Protein AF-A0AAN6VYI8-F1 (afdb_monomer)

InterPro domains:
  IPR011990 Tetratricopeptide-like helical domain superfamily [SSF48452] (1-188)

pLDDT: mean 81.42, std 15.7, range [35.12, 96.44]

Structure (mmCIF, N/CA/C/O backbone):
data_AF-A0AAN6VYI8-F1
#
_entry.id   AF-A0AAN6VYI8-F1
#
loop_
_atom_site.group_PDB
_atom_site.id
_atom_site.type_symbol
_atom_site.label_atom_id
_atom_site.label_alt_id
_atom_site.label_comp_id
_atom_site.label_asym_id
_atom_site.label_entity_id
_atom_site.label_seq_id
_atom_site.pdbx_PDB_ins_code
_atom_site.Cartn_x
_atom_site.Cartn_y
_atom_site.Cartn_z
_atom_site.occupancy
_atom_site.B_iso_or_equiv
_atom_site.auth_seq_id
_atom_site.auth_comp_id
_atom_site.auth_asym_id
_atom_site.auth_atom_id
_atom_site.pdbx_PDB_model_num
ATOM 1 N N . PHE A 1 1 ? -6.992 10.641 10.300 1.00 55.72 1 PHE A N 1
ATOM 2 C CA . PHE A 1 1 ? -8.083 11.570 9.942 1.00 55.72 1 PHE A CA 1
ATOM 3 C C . PHE A 1 1 ? -8.380 12.466 11.136 1.00 55.72 1 PHE A C 1
ATOM 5 O O . PHE A 1 1 ? -8.411 11.959 12.243 1.00 55.72 1 PHE A O 1
ATOM 12 N N . SER A 1 2 ? -8.501 13.787 10.960 1.00 61.78 2 SER A N 1
ATOM 13 C CA . SER A 1 2 ? -8.699 14.726 12.086 1.00 61.78 2 SER A CA 1
ATOM 14 C C . SER A 1 2 ? -10.173 15.024 12.392 1.00 61.78 2 SER A C 1
ATOM 16 O O . SER A 1 2 ? -10.453 15.883 13.225 1.00 61.78 2 SER A O 1
ATOM 18 N N . GLY A 1 3 ? -11.106 14.392 11.668 1.00 65.50 3 GLY A N 1
ATOM 19 C CA . GLY A 1 3 ? -12.542 14.694 11.715 1.00 65.50 3 GLY A CA 1
ATOM 20 C C . GLY A 1 3 ? -12.923 16.076 11.164 1.00 65.50 3 GLY A C 1
ATOM 21 O O . GLY A 1 3 ? -14.092 16.447 11.175 1.00 65.50 3 GLY A O 1
ATOM 22 N N . LYS A 1 4 ? -11.956 16.866 10.677 1.00 67.75 4 LYS A N 1
ATOM 23 C CA . LYS A 1 4 ? -12.180 18.218 10.146 1.00 67.75 4 LYS A CA 1
ATOM 24 C C . LYS A 1 4 ? -12.383 18.172 8.630 1.00 67.75 4 LYS A C 1
ATOM 26 O O . LYS A 1 4 ? -11.651 17.476 7.938 1.00 67.75 4 LYS A O 1
ATOM 31 N N . GLN A 1 5 ? -13.321 18.980 8.125 1.00 76.75 5 GLN A N 1
ATOM 32 C CA . GLN A 1 5 ? -13.592 19.176 6.688 1.00 76.75 5 GLN A CA 1
ATOM 33 C C . GLN A 1 5 ? -13.917 17.884 5.915 1.00 76.75 5 GLN A C 1
ATOM 35 O O . GLN A 1 5 ? -13.451 17.694 4.792 1.00 76.75 5 GLN A O 1
AT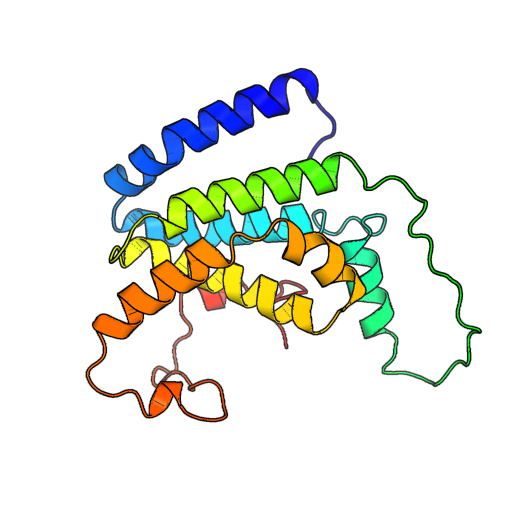OM 40 N N . ILE A 1 6 ? -14.742 17.011 6.499 1.00 76.75 6 ILE A N 1
ATOM 41 C CA . ILE A 1 6 ? -15.180 15.753 5.867 1.00 76.75 6 ILE A CA 1
ATOM 42 C C . ILE A 1 6 ? -15.847 16.019 4.506 1.00 76.75 6 ILE A C 1
ATOM 44 O O . ILE A 1 6 ? -15.601 15.283 3.554 1.00 76.75 6 ILE A O 1
ATOM 48 N N . ASP A 1 7 ? -16.568 17.135 4.368 1.00 80.81 7 ASP A N 1
ATOM 49 C CA . ASP A 1 7 ? -17.240 17.535 3.122 1.00 80.81 7 ASP A CA 1
ATOM 50 C C . ASP A 1 7 ? -16.277 17.726 1.939 1.00 80.81 7 ASP A C 1
ATOM 52 O O . ASP A 1 7 ? -16.653 17.553 0.782 1.00 80.81 7 ASP A O 1
ATOM 56 N N . LYS A 1 8 ? -15.013 18.074 2.215 1.00 85.19 8 LYS A N 1
ATOM 57 C CA . LYS A 1 8 ? -13.974 18.275 1.191 1.00 85.19 8 LYS A CA 1
ATOM 58 C C . LYS A 1 8 ? -13.102 17.045 0.976 1.00 85.19 8 LYS A C 1
ATOM 60 O O . LYS A 1 8 ? -12.276 17.045 0.060 1.00 85.19 8 LYS A O 1
ATOM 65 N N . LEU A 1 9 ? -13.251 16.017 1.811 1.00 85.19 9 LEU A N 1
ATOM 66 C CA . LEU A 1 9 ? -12.353 14.871 1.820 1.00 85.19 9 LEU A CA 1
ATOM 67 C C . LEU A 1 9 ? -12.383 14.132 0.481 1.00 85.19 9 LEU A C 1
ATOM 69 O O . LEU A 1 9 ? -11.325 13.891 -0.087 1.00 85.19 9 LEU A O 1
ATOM 73 N N . GLN A 1 10 ? -13.575 13.845 -0.051 1.00 86.25 10 GLN A N 1
ATOM 74 C CA . GLN A 1 10 ? -13.709 13.126 -1.324 1.00 86.25 10 GLN A CA 1
ATOM 75 C C . GLN A 1 10 ? -13.074 13.900 -2.483 1.00 86.25 10 GLN A C 1
ATOM 77 O O . GLN A 1 10 ? -12.231 13.352 -3.185 1.00 86.25 10 GLN A O 1
ATOM 82 N N . SER A 1 11 ? -13.383 15.197 -2.611 1.00 90.00 11 SER A N 1
ATOM 83 C CA . SER A 1 11 ? -12.774 16.061 -3.635 1.00 90.00 11 SER A CA 1
ATOM 84 C C . SER A 1 11 ? -11.248 16.069 -3.530 1.00 90.00 11 SER A C 1
ATOM 86 O O . SER A 1 11 ? -10.557 15.908 -4.526 1.00 90.00 11 SER A O 1
ATOM 88 N N . THR A 1 12 ? -10.713 16.192 -2.313 1.00 90.38 12 THR A N 1
ATOM 89 C CA . THR A 1 12 ? -9.259 16.224 -2.092 1.00 90.38 12 THR A CA 1
ATOM 90 C C . THR A 1 12 ? -8.608 14.875 -2.411 1.00 90.38 12 THR A C 1
ATOM 92 O O . THR A 1 12 ? -7.504 14.832 -2.951 1.00 90.38 12 THR A O 1
ATOM 95 N N . MET A 1 13 ? -9.278 13.763 -2.087 1.00 90.56 13 MET A N 1
ATOM 96 C CA . MET A 1 13 ? -8.818 12.420 -2.444 1.00 90.56 13 MET A CA 1
ATOM 97 C C . MET A 1 13 ? -8.785 12.236 -3.961 1.00 90.56 13 MET A C 1
ATOM 99 O O . MET A 1 13 ? -7.811 11.696 -4.477 1.00 90.56 13 MET A O 1
ATOM 103 N N . ASP A 1 14 ? -9.810 12.695 -4.677 1.00 91.81 14 ASP A N 1
ATOM 104 C CA . ASP A 1 14 ? -9.855 12.621 -6.136 1.00 91.81 14 ASP A CA 1
ATOM 105 C C . ASP A 1 14 ? -8.748 13.457 -6.783 1.00 91.81 14 ASP A C 1
ATOM 107 O O . ASP A 1 14 ? -8.024 12.935 -7.631 1.00 91.81 14 ASP A O 1
ATOM 111 N N . ASP A 1 15 ? -8.549 14.696 -6.332 1.00 93.12 15 ASP A N 1
ATOM 112 C CA . ASP A 1 15 ? -7.476 15.571 -6.818 1.00 93.12 15 ASP A CA 1
ATOM 113 C C . ASP A 1 15 ? -6.091 14.948 -6.575 1.00 93.12 15 ASP A C 1
ATOM 115 O O . ASP A 1 15 ? -5.230 14.915 -7.463 1.00 93.12 15 ASP A O 1
ATOM 119 N N . PHE A 1 16 ? -5.880 14.388 -5.379 1.00 93.38 16 PHE A N 1
ATOM 120 C CA . PHE A 1 16 ? -4.658 13.663 -5.042 1.00 93.38 16 PHE A CA 1
ATOM 121 C C . PHE A 1 16 ? -4.428 12.488 -6.000 1.00 93.38 16 PHE A C 1
ATOM 1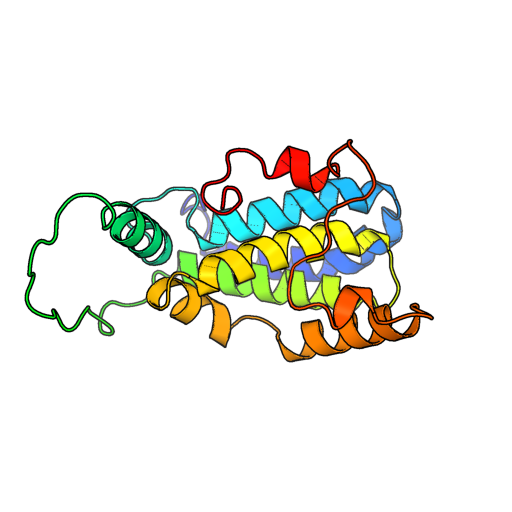23 O O . PHE A 1 16 ? -3.361 12.398 -6.613 1.00 93.38 16 PHE A O 1
ATOM 130 N N . LEU A 1 17 ? -5.431 11.623 -6.178 1.00 93.19 17 LEU A N 1
ATOM 131 C CA . LEU A 1 17 ? -5.335 10.427 -7.015 1.00 93.19 17 LEU A CA 1
ATOM 132 C C . LEU A 1 17 ? -5.125 10.772 -8.496 1.00 93.19 17 LEU A C 1
ATOM 134 O O . LEU A 1 17 ? -4.343 10.100 -9.164 1.00 93.19 17 LEU A O 1
ATOM 138 N N . GLN A 1 18 ? -5.749 11.838 -9.004 1.00 93.62 18 GLN A N 1
ATOM 139 C CA . GLN A 1 18 ? -5.524 12.318 -10.373 1.00 93.62 18 GLN A CA 1
ATOM 140 C C . GLN A 1 18 ? -4.080 12.786 -10.593 1.00 93.62 18 GLN A C 1
ATOM 142 O O . GLN A 1 18 ? -3.501 12.562 -11.655 1.00 93.62 18 GLN A O 1
ATOM 147 N N . SER A 1 19 ? -3.473 13.417 -9.585 1.00 93.44 19 SER A N 1
ATOM 148 C CA . SER A 1 19 ? -2.100 13.925 -9.681 1.00 93.44 19 SER A CA 1
ATOM 149 C C . SER A 1 19 ? -1.022 12.848 -9.496 1.00 93.44 19 SER A C 1
ATOM 151 O O . SER A 1 19 ? 0.122 13.040 -9.920 1.00 93.44 19 SER A O 1
ATOM 153 N N . LEU A 1 20 ? -1.377 11.721 -8.871 1.00 92.62 20 LEU A N 1
ATOM 154 C CA . LEU A 1 20 ? -0.441 10.719 -8.371 1.00 92.62 20 LEU A CA 1
ATOM 155 C C . LEU A 1 20 ? 0.440 10.130 -9.478 1.00 92.62 20 LEU A C 1
ATOM 157 O O . LEU A 1 20 ? 1.662 10.159 -9.360 1.00 92.62 20 LEU A O 1
ATOM 161 N N . ASP A 1 21 ? -0.144 9.666 -10.583 1.00 91.56 21 ASP A N 1
ATOM 162 C CA . ASP A 1 21 ? 0.626 9.041 -11.669 1.00 91.56 21 ASP A CA 1
ATOM 163 C C . ASP A 1 21 ? 1.649 10.005 -12.305 1.00 91.56 21 ASP A C 1
ATOM 165 O O . ASP A 1 21 ? 2.812 9.660 -12.557 1.00 91.56 21 ASP A O 1
ATOM 169 N N . SER A 1 22 ? 1.252 11.272 -12.458 1.00 91.19 22 SER A N 1
ATOM 170 C CA . SER A 1 22 ? 2.144 12.336 -12.924 1.00 91.19 22 SER A CA 1
ATOM 171 C C . SER A 1 22 ? 3.283 12.599 -11.933 1.00 91.19 22 SER A C 1
ATOM 173 O O . SER A 1 22 ? 4.426 12.813 -12.347 1.00 91.19 22 SER A O 1
ATOM 175 N N . GLN A 1 23 ? 3.010 12.560 -10.622 1.00 89.81 23 GLN A N 1
ATOM 176 C CA . GLN A 1 23 ? 4.043 12.711 -9.592 1.00 89.81 23 GLN A CA 1
ATOM 177 C C . GLN A 1 23 ? 5.043 11.558 -9.591 1.00 89.81 23 GLN A C 1
ATOM 179 O O . GLN A 1 23 ? 6.244 11.819 -9.476 1.00 89.81 23 GLN A O 1
ATOM 184 N N . ILE A 1 24 ? 4.578 10.317 -9.744 1.00 89.19 24 ILE A N 1
ATOM 185 C CA . ILE A 1 24 ? 5.445 9.133 -9.807 1.00 89.19 24 ILE A CA 1
ATOM 186 C C . ILE A 1 24 ? 6.398 9.267 -10.995 1.00 89.19 24 ILE A C 1
ATOM 188 O O . ILE A 1 24 ? 7.618 9.186 -10.837 1.00 89.19 24 ILE A O 1
ATOM 192 N N . THR A 1 25 ? 5.845 9.585 -12.168 1.00 88.00 25 THR A N 1
ATOM 193 C CA . THR A 1 25 ? 6.614 9.774 -13.403 1.00 88.00 25 THR A CA 1
ATOM 194 C C . THR A 1 25 ? 7.660 10.881 -13.257 1.00 88.00 25 THR A C 1
ATOM 196 O O . THR A 1 25 ? 8.819 10.697 -13.626 1.00 88.00 25 THR A O 1
ATOM 199 N N . ARG A 1 26 ? 7.284 12.022 -12.666 1.00 88.25 26 ARG A N 1
ATOM 200 C CA . ARG A 1 26 ? 8.188 13.164 -12.469 1.00 88.25 26 ARG A CA 1
ATOM 201 C C . ARG A 1 26 ? 9.276 12.899 -11.428 1.00 88.25 26 ARG A C 1
ATOM 203 O O . ARG A 1 26 ? 10.388 13.405 -11.561 1.00 88.25 26 ARG A O 1
ATOM 210 N N . SER A 1 27 ? 8.955 12.150 -10.377 1.00 84.06 27 SER A N 1
ATOM 211 C CA . SER A 1 27 ? 9.863 11.915 -9.249 1.00 84.06 27 SER A CA 1
ATOM 212 C C . SER A 1 27 ? 10.859 10.787 -9.524 1.00 84.06 27 SER A C 1
ATOM 214 O O . SER A 1 27 ? 11.952 10.807 -8.953 1.00 84.06 27 SER A O 1
ATOM 216 N N . SER A 1 28 ? 10.525 9.847 -10.420 1.00 84.25 28 SER A N 1
ATOM 217 C CA . SER A 1 28 ? 11.386 8.731 -10.838 1.00 84.25 28 SER A CA 1
ATOM 218 C C . SER A 1 28 ? 12.052 8.063 -9.623 1.00 84.25 28 SER A C 1
ATOM 220 O O . SER A 1 28 ? 11.353 7.606 -8.727 1.00 84.25 28 SER A O 1
ATOM 222 N N . ARG A 1 29 ? 13.385 8.075 -9.503 1.00 85.31 29 ARG A N 1
ATOM 223 C CA . ARG A 1 29 ? 14.108 7.465 -8.369 1.00 85.31 29 ARG A CA 1
ATOM 224 C C . ARG A 1 29 ? 13.753 8.035 -6.994 1.00 85.31 29 ARG A C 1
ATOM 226 O O . ARG A 1 29 ? 13.823 7.308 -6.011 1.00 85.31 29 ARG A O 1
ATOM 233 N N . LYS A 1 30 ? 13.360 9.310 -6.898 1.00 87.56 30 LYS A N 1
ATOM 234 C CA . LYS A 1 30 ? 12.929 9.909 -5.619 1.00 87.56 30 LYS A CA 1
ATOM 235 C C . LYS A 1 30 ? 11.593 9.336 -5.138 1.00 87.56 30 LYS A C 1
ATOM 237 O O . LYS A 1 30 ? 11.258 9.475 -3.967 1.00 87.56 30 LYS A O 1
ATOM 242 N N . TRP A 1 31 ? 10.844 8.683 -6.031 1.00 90.44 31 TRP A N 1
ATOM 243 C CA . TRP A 1 31 ? 9.606 8.002 -5.678 1.00 90.44 31 TRP A CA 1
ATOM 244 C C . TRP A 1 31 ? 9.831 6.790 -4.774 1.00 90.44 31 TRP A C 1
ATOM 246 O O . TRP A 1 31 ? 8.918 6.441 -4.046 1.00 90.44 31 TRP A O 1
ATOM 256 N N . LEU A 1 32 ? 11.019 6.177 -4.763 1.00 88.94 32 LEU A N 1
ATOM 257 C CA . LEU A 1 32 ? 11.296 5.031 -3.888 1.00 88.94 32 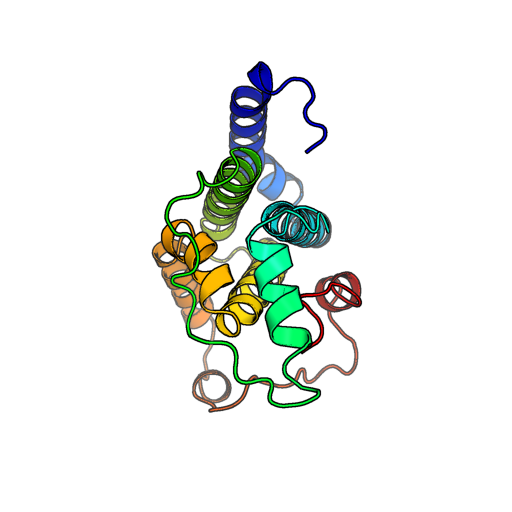LEU A CA 1
ATOM 258 C C . LEU A 1 32 ? 10.966 5.368 -2.424 1.00 88.94 32 LEU A C 1
ATOM 260 O O . LEU A 1 32 ? 10.180 4.668 -1.790 1.00 88.94 32 LEU A O 1
ATOM 264 N N . GLU A 1 33 ? 11.498 6.495 -1.939 1.00 90.31 33 GLU A N 1
ATOM 265 C CA . GLU A 1 33 ? 11.302 6.981 -0.569 1.00 90.31 33 GLU A CA 1
ATOM 266 C C . GLU A 1 33 ? 9.889 7.495 -0.309 1.00 90.31 33 GLU A C 1
ATOM 268 O O . GLU A 1 33 ? 9.220 7.064 0.633 1.00 90.31 33 GLU A O 1
ATOM 273 N N . ALA A 1 34 ? 9.390 8.370 -1.184 1.00 91.44 34 ALA A N 1
ATOM 274 C CA . ALA A 1 34 ? 8.029 8.883 -1.062 1.00 91.44 34 ALA A CA 1
ATOM 275 C C . ALA A 1 34 ? 6.981 7.756 -1.126 1.00 91.44 34 ALA A C 1
ATOM 277 O O . ALA A 1 34 ? 5.974 7.794 -0.420 1.00 91.44 34 ALA A O 1
ATOM 278 N N . GLY A 1 35 ? 7.240 6.738 -1.945 1.00 92.56 35 GLY A N 1
ATOM 279 C CA . GLY A 1 35 ? 6.386 5.587 -2.181 1.00 92.56 35 GLY A CA 1
ATOM 280 C C . GLY A 1 35 ? 6.248 4.717 -0.941 1.00 92.56 35 GLY A C 1
ATOM 281 O O . GLY A 1 35 ? 5.125 4.493 -0.498 1.00 92.56 35 GLY A O 1
ATOM 282 N N . TYR A 1 36 ? 7.342 4.257 -0.322 1.00 93.06 36 TYR A N 1
ATOM 283 C CA . TYR A 1 36 ? 7.196 3.427 0.880 1.00 93.06 36 TYR A CA 1
ATOM 284 C C . TYR A 1 36 ? 6.585 4.210 2.054 1.00 93.06 36 TYR A C 1
ATOM 286 O O . TYR A 1 36 ? 5.753 3.661 2.774 1.00 93.06 36 TYR A O 1
ATOM 294 N N . HIS A 1 37 ? 6.893 5.505 2.216 1.00 93.81 37 HIS A N 1
ATOM 295 C CA . HIS A 1 37 ? 6.261 6.334 3.252 1.00 93.81 37 HIS A CA 1
ATOM 296 C C . HIS A 1 37 ? 4.759 6.515 3.019 1.00 93.81 37 HIS A C 1
ATOM 298 O O . HIS A 1 37 ? 3.970 6.485 3.969 1.00 93.81 37 HIS A O 1
ATOM 304 N N . MET A 1 38 ? 4.347 6.668 1.760 1.00 94.69 38 MET A N 1
ATOM 305 C CA . MET A 1 38 ? 2.938 6.716 1.381 1.00 94.69 38 MET A CA 1
ATOM 306 C C . MET A 1 38 ? 2.242 5.379 1.646 1.00 94.69 38 MET A C 1
ATOM 308 O O . MET A 1 38 ? 1.149 5.366 2.208 1.00 94.69 38 MET A O 1
ATOM 312 N N . GLY A 1 39 ? 2.891 4.260 1.312 1.00 94.12 39 GLY A N 1
ATOM 313 C CA . GLY A 1 39 ? 2.408 2.916 1.629 1.00 94.12 39 GLY A CA 1
ATOM 314 C C . GLY A 1 39 ? 2.182 2.735 3.130 1.00 94.12 39 GLY A C 1
ATOM 315 O O . GLY A 1 39 ? 1.077 2.385 3.541 1.00 94.12 39 GLY A O 1
ATOM 316 N N . ILE A 1 40 ? 3.181 3.072 3.954 1.00 93.38 40 ILE A N 1
ATOM 317 C CA . ILE A 1 40 ? 3.093 3.009 5.422 1.00 93.38 40 ILE A CA 1
ATOM 318 C C . ILE A 1 40 ? 1.940 3.881 5.921 1.00 93.38 40 ILE A C 1
ATOM 320 O O . ILE A 1 40 ? 1.129 3.434 6.729 1.00 93.38 40 ILE A O 1
ATOM 324 N N . SER A 1 41 ? 1.829 5.111 5.413 1.00 93.44 41 SER A N 1
ATOM 325 C CA . SER A 1 41 ? 0.775 6.046 5.816 1.00 93.44 41 SER A CA 1
ATOM 326 C C . SER A 1 41 ? -0.618 5.500 5.508 1.00 93.44 41 SER A C 1
ATOM 328 O O . SER A 1 41 ? -1.497 5.569 6.366 1.00 93.44 41 SER A O 1
ATOM 330 N N . ASN A 1 42 ? -0.810 4.905 4.328 1.00 94.12 42 ASN A N 1
ATOM 331 C CA . ASN A 1 42 ? -2.076 4.280 3.959 1.00 94.12 42 ASN A CA 1
ATOM 332 C C . ASN A 1 42 ? -2.394 3.069 4.848 1.00 94.12 42 ASN A C 1
ATOM 334 O O . ASN A 1 42 ? -3.517 2.958 5.332 1.00 94.12 42 ASN A O 1
ATOM 338 N N . CYS A 1 43 ? -1.413 2.202 5.121 1.00 93.25 43 CYS A N 1
ATOM 339 C CA . CYS A 1 43 ? -1.595 1.040 6.000 1.00 93.25 43 CYS A CA 1
ATOM 340 C C . CYS A 1 43 ? -1.970 1.476 7.427 1.00 93.25 43 CYS A C 1
ATOM 342 O O . CYS A 1 43 ? -2.956 1.007 7.995 1.00 93.25 43 CYS A O 1
ATOM 344 N N . CYS A 1 44 ? -1.251 2.456 7.983 1.00 90.69 44 CYS A N 1
ATOM 345 C CA . CYS A 1 44 ? -1.573 3.046 9.281 1.00 90.69 44 CYS A CA 1
ATOM 346 C C . CYS A 1 44 ? -2.970 3.675 9.291 1.00 90.69 44 CYS A C 1
ATOM 348 O O . CYS A 1 44 ? -3.692 3.547 10.278 1.00 90.69 44 CYS A O 1
ATOM 350 N N . SER A 1 45 ? -3.382 4.309 8.193 1.00 90.56 45 SER A N 1
ATOM 351 C CA . SER A 1 45 ? -4.725 4.865 8.064 1.00 90.56 45 SER A CA 1
ATOM 352 C C . SER A 1 45 ? -5.817 3.797 8.085 1.00 90.56 45 SER A C 1
ATOM 354 O O . SER A 1 45 ? -6.866 4.048 8.672 1.00 90.56 45 SER A O 1
ATOM 356 N N . VAL A 1 46 ? -5.585 2.631 7.475 1.00 91.19 46 VAL A N 1
ATOM 357 C CA . VAL A 1 46 ? -6.528 1.498 7.489 1.00 91.19 46 VAL A CA 1
ATOM 358 C C . VAL A 1 46 ? -6.659 0.919 8.896 1.00 91.19 46 VAL A C 1
ATOM 360 O O . VAL A 1 46 ? -7.765 0.667 9.356 1.00 91.19 46 VAL A O 1
ATOM 363 N N . ILE A 1 47 ? -5.554 0.784 9.631 1.00 88.06 47 ILE A N 1
ATOM 364 C CA . ILE A 1 47 ? -5.601 0.352 11.038 1.00 88.06 47 ILE A CA 1
ATOM 365 C C . ILE A 1 47 ? -6.324 1.400 11.905 1.00 88.06 47 ILE A C 1
ATOM 367 O O . ILE A 1 47 ? -6.996 1.061 12.875 1.00 88.06 47 ILE A O 1
ATOM 371 N N . GLY A 1 48 ? -6.245 2.677 11.528 1.00 85.44 48 GLY A N 1
ATOM 372 C CA . GLY A 1 48 ? -6.840 3.795 12.260 1.00 85.44 48 GLY A CA 1
ATOM 373 C C . GLY A 1 48 ? -5.830 4.548 13.128 1.00 85.44 48 GLY A C 1
ATOM 374 O O . GLY A 1 48 ? -6.205 5.107 14.153 1.00 85.44 48 GLY A O 1
ATOM 375 N N . TYR A 1 49 ? -4.546 4.549 12.750 1.00 81.56 49 TYR A N 1
ATOM 376 C CA . TYR A 1 49 ? -3.447 5.252 13.430 1.00 81.56 49 TYR A CA 1
ATOM 377 C C . TYR A 1 49 ? -3.337 4.944 14.934 1.00 81.56 49 TYR A C 1
ATOM 379 O O . TYR A 1 49 ? -3.034 5.822 15.738 1.00 81.56 49 TYR A O 1
ATOM 387 N N . GLY A 1 50 ? -3.599 3.694 15.325 1.00 69.81 50 GLY A N 1
ATOM 388 C CA . GLY A 1 50 ? -3.551 3.277 16.729 1.00 69.81 50 GLY A CA 1
ATOM 389 C C . GLY A 1 50 ? -4.800 3.634 17.539 1.00 69.81 50 GLY A C 1
ATOM 390 O O . GLY A 1 50 ? -4.808 3.442 18.751 1.00 69.81 50 GLY A O 1
ATOM 391 N N . ASN A 1 51 ? -5.871 4.112 16.898 1.00 76.69 51 ASN A N 1
ATOM 392 C CA . ASN A 1 51 ? -7.165 4.242 17.551 1.00 76.69 51 ASN A CA 1
ATOM 393 C C . ASN A 1 51 ? -7.686 2.852 17.948 1.00 76.69 51 ASN A C 1
ATOM 395 O O . ASN A 1 51 ? -7.996 2.019 17.093 1.00 76.69 51 ASN A O 1
ATOM 399 N N . GLU A 1 52 ? -7.810 2.621 19.253 1.00 71.44 52 GLU A N 1
ATOM 400 C CA . GLU A 1 52 ? -8.250 1.347 19.831 1.00 71.44 52 GLU A CA 1
ATOM 401 C C . GLU A 1 52 ? -9.726 1.044 19.559 1.00 71.44 52 GLU A C 1
ATOM 403 O O . GLU A 1 52 ? -10.181 -0.082 19.737 1.00 71.44 52 GLU A O 1
ATOM 408 N N . THR A 1 53 ? -10.490 2.044 19.117 1.00 71.62 53 THR A N 1
ATOM 409 C CA . THR A 1 53 ? -11.904 1.867 18.775 1.00 71.62 53 THR A CA 1
ATOM 410 C C . THR A 1 53 ? -12.108 1.305 17.365 1.00 71.62 53 THR A C 1
ATOM 412 O O . THR A 1 53 ? -13.179 0.756 17.100 1.00 71.62 53 THR A O 1
ATOM 415 N N . SER A 1 54 ? -11.083 1.375 16.503 1.00 78.06 54 SER A N 1
ATOM 416 C CA . SER A 1 54 ? -11.111 0.840 15.136 1.00 78.06 54 SER A CA 1
ATOM 417 C C . SER A 1 54 ? -11.291 -0.685 15.145 1.00 78.06 54 SER A C 1
ATOM 419 O O . SER A 1 54 ? -10.559 -1.361 15.876 1.00 78.06 54 SER A O 1
ATOM 421 N N . PRO A 1 55 ? -12.208 -1.249 14.332 1.00 80.69 55 PRO A N 1
ATOM 422 C CA . PRO A 1 55 ? -12.417 -2.696 14.243 1.00 80.69 55 PRO A CA 1
ATOM 423 C C . PRO A 1 55 ? -11.118 -3.470 13.986 1.00 80.69 55 PRO A C 1
ATOM 425 O O . PRO A 1 55 ? -10.826 -4.434 14.683 1.00 80.69 55 PRO A O 1
ATOM 428 N N . ILE A 1 56 ? -10.276 -2.974 13.073 1.00 80.81 56 ILE A N 1
ATOM 429 C CA . ILE A 1 56 ? -8.997 -3.610 12.726 1.00 80.81 56 ILE A CA 1
ATOM 430 C C . ILE A 1 56 ? -8.025 -3.584 13.915 1.00 80.81 56 ILE A C 1
ATOM 432 O O . ILE A 1 56 ? -7.443 -4.612 14.254 1.00 80.81 56 ILE A O 1
ATOM 436 N N . SER A 1 57 ? -7.881 -2.443 14.602 1.00 80.81 57 SER A N 1
ATOM 437 C CA . SER A 1 57 ? -7.035 -2.344 15.803 1.00 80.81 57 SER A CA 1
ATOM 438 C C . SER A 1 57 ? -7.479 -3.298 16.913 1.00 80.81 57 SER A C 1
ATOM 440 O O . SER A 1 57 ? -6.633 -3.857 17.610 1.00 80.81 57 SER A O 1
ATOM 442 N N . LYS A 1 58 ? -8.794 -3.484 17.094 1.00 81.88 58 LYS A N 1
ATOM 443 C CA . LYS A 1 58 ? -9.339 -4.410 18.096 1.00 81.88 58 LYS A CA 1
ATOM 444 C C . LYS A 1 58 ? -8.972 -5.850 17.772 1.00 81.88 58 LYS A C 1
ATOM 446 O O . LYS A 1 58 ? -8.416 -6.519 18.639 1.00 81.88 58 LYS A O 1
ATOM 451 N N . SER A 1 59 ? -9.198 -6.288 16.534 1.00 80.31 59 SER A N 1
ATOM 452 C CA . SER A 1 59 ? -8.876 -7.654 16.110 1.00 80.31 59 SER A CA 1
ATOM 453 C C . SER A 1 59 ? -7.376 -7.956 16.227 1.00 80.31 59 SER A C 1
ATOM 455 O O . SER A 1 59 ? -7.000 -9.038 16.683 1.00 80.31 59 SER A O 1
ATOM 457 N N . LEU A 1 60 ? -6.508 -6.982 15.911 1.00 80.06 60 LEU A N 1
ATOM 458 C CA . LEU A 1 60 ? -5.055 -7.121 16.088 1.00 80.06 60 LEU A CA 1
ATOM 459 C C . LEU A 1 60 ? -4.661 -7.306 17.564 1.00 80.06 60 LEU A C 1
ATOM 461 O O . LEU A 1 60 ? -3.809 -8.137 17.874 1.00 80.06 60 LEU A O 1
ATOM 465 N N . LYS A 1 61 ? -5.284 -6.565 18.490 1.00 75.56 61 LYS A N 1
ATOM 466 C CA . LYS A 1 61 ? -4.988 -6.661 19.932 1.00 75.56 61 LYS A CA 1
ATOM 467 C C . LYS A 1 61 ? -5.546 -7.925 20.580 1.00 75.56 61 LYS A C 1
ATOM 469 O O . LYS A 1 61 ? -4.858 -8.546 21.384 1.00 75.56 61 LYS A O 1
ATOM 474 N N . GLN A 1 62 ? -6.776 -8.308 20.242 1.00 68.12 62 GLN A N 1
ATOM 475 C CA . GLN A 1 62 ? -7.441 -9.482 20.820 1.00 68.12 62 GLN A CA 1
ATOM 476 C C . GLN A 1 62 ? -6.688 -10.775 20.503 1.00 68.12 62 GLN A C 1
ATOM 478 O O . GLN A 1 62 ? -6.541 -11.634 21.363 1.00 68.12 62 GLN A O 1
ATOM 483 N N . SER A 1 63 ? -6.127 -10.870 19.300 1.00 59.03 63 SER A N 1
ATOM 484 C CA . SER A 1 63 ? -5.334 -12.028 18.885 1.00 59.03 63 SER A CA 1
ATOM 485 C C . SER A 1 63 ? -3.911 -12.042 19.471 1.00 59.03 63 SER A C 1
ATOM 487 O O . SER A 1 63 ? -3.272 -13.087 19.480 1.00 59.03 63 SER A O 1
ATOM 489 N N . GLY A 1 64 ? -3.398 -10.909 19.973 1.00 54.00 64 GLY A N 1
ATOM 490 C CA . GLY A 1 64 ? -2.114 -10.840 20.688 1.00 54.00 64 GLY A CA 1
ATOM 491 C C . GLY A 1 64 ? -2.205 -11.212 22.172 1.00 54.00 64 GLY A C 1
ATOM 492 O O . GLY A 1 64 ? -1.205 -11.595 22.765 1.00 54.00 64 GLY A O 1
ATOM 493 N N . ALA A 1 65 ? -3.399 -11.131 22.767 1.00 46.53 65 ALA A N 1
ATOM 494 C CA . ALA A 1 65 ? -3.653 -11.523 24.156 1.00 46.53 65 ALA A CA 1
ATOM 495 C C . ALA A 1 65 ? -3.947 -13.028 24.326 1.00 46.53 65 ALA A C 1
ATOM 497 O O . ALA A 1 65 ? -4.089 -13.493 25.449 1.00 46.53 65 ALA A O 1
ATOM 498 N N . ALA A 1 66 ? -4.051 -13.783 23.228 1.00 44.16 66 ALA A N 1
ATOM 499 C CA . ALA A 1 66 ? -4.386 -15.207 23.247 1.00 44.16 66 ALA A CA 1
ATOM 500 C C . ALA A 1 66 ? -3.191 -16.139 23.549 1.00 44.16 66 ALA A C 1
ATOM 502 O O . ALA A 1 66 ? -3.399 -17.341 23.695 1.00 44.16 66 ALA A O 1
ATOM 503 N N . ASP A 1 67 ? -1.965 -15.608 23.655 1.00 44.06 67 ASP A N 1
ATOM 504 C CA . ASP A 1 67 ? -0.772 -16.395 24.014 1.00 44.06 67 ASP A CA 1
ATOM 505 C C . ASP A 1 67 ? -0.578 -16.558 25.542 1.00 44.06 67 ASP A C 1
ATOM 507 O O . ASP A 1 67 ? 0.266 -17.351 25.954 1.00 44.06 67 ASP A O 1
ATOM 511 N N . ASP A 1 68 ? -1.390 -15.900 26.386 1.00 41.22 68 ASP A N 1
ATOM 512 C CA . ASP A 1 68 ? -1.408 -16.086 27.847 1.00 41.22 68 ASP A CA 1
ATOM 513 C C . ASP A 1 68 ? -2.818 -16.519 28.328 1.00 41.22 68 ASP A C 1
ATOM 515 O O . ASP A 1 68 ? -3.734 -15.708 28.431 1.00 41.22 68 ASP A O 1
ATOM 519 N N . GLU A 1 69 ? -2.952 -17.809 28.672 1.00 35.12 69 GLU A N 1
ATOM 520 C CA . GLU A 1 69 ? -4.090 -18.498 29.331 1.00 35.12 69 GLU A CA 1
ATOM 521 C C . GLU A 1 69 ? -5.401 -18.754 28.526 1.00 35.12 69 GLU A C 1
ATOM 523 O O . GLU A 1 69 ? -6.042 -17.834 28.014 1.00 35.12 69 GLU A O 1
ATOM 528 N N . PRO A 1 70 ? -5.900 -20.014 28.477 1.00 37.47 70 PRO A N 1
ATOM 529 C CA . PRO A 1 70 ? -7.133 -20.368 27.779 1.00 37.47 70 PRO A CA 1
ATOM 530 C C . PRO A 1 70 ? -8.376 -19.993 28.602 1.00 37.47 70 PRO A C 1
ATOM 532 O O . PRO A 1 70 ? -8.951 -20.814 29.321 1.00 37.47 70 PRO A O 1
ATOM 535 N N . GLN A 1 71 ? -8.859 -18.760 28.457 1.00 36.84 71 GLN A N 1
ATOM 536 C CA . GLN A 1 71 ? -10.216 -18.421 28.887 1.00 36.84 71 GLN A CA 1
ATOM 537 C C . GLN A 1 71 ? -11.234 -18.869 27.832 1.00 36.84 71 GLN A C 1
ATOM 539 O O . GLN A 1 71 ? -11.396 -18.243 26.787 1.00 36.84 71 GLN A O 1
ATOM 544 N N . TYR A 1 72 ? -11.964 -19.945 28.140 1.00 37.41 72 TYR A N 1
ATOM 545 C CA . TYR A 1 72 ? -13.216 -20.291 27.468 1.00 37.41 72 TYR A CA 1
ATOM 546 C C . TYR A 1 72 ? -14.201 -19.120 27.603 1.00 37.41 72 TYR A C 1
ATOM 548 O O . TYR A 1 72 ? -14.871 -18.977 28.625 1.00 37.41 72 TYR A O 1
ATOM 556 N N . GLN A 1 73 ? -14.302 -18.285 26.571 1.00 40.41 73 GLN A N 1
ATOM 557 C CA . GLN A 1 73 ? -15.429 -17.376 26.397 1.00 40.41 73 GLN A CA 1
ATOM 558 C C . GLN A 1 73 ? -16.395 -18.001 25.385 1.00 40.41 73 GLN A C 1
ATOM 560 O O . GLN A 1 73 ? -15.950 -18.521 24.358 1.00 40.41 73 GLN A O 1
ATOM 565 N N . PRO A 1 74 ? -17.710 -18.019 25.671 1.00 37.84 74 PRO A N 1
ATOM 566 C CA . PRO A 1 74 ? -18.681 -18.534 24.723 1.00 37.84 74 PRO A CA 1
ATOM 567 C C . PRO A 1 74 ? -18.605 -17.683 23.459 1.00 37.84 74 PRO A C 1
ATOM 569 O O . PRO A 1 74 ? -18.458 -16.465 23.544 1.00 37.84 74 PRO A O 1
ATOM 572 N N . MET A 1 75 ? -18.694 -18.347 22.308 1.00 39.62 75 MET A N 1
ATOM 573 C CA . MET A 1 75 ? -18.734 -17.743 20.981 1.00 39.62 75 MET A CA 1
ATOM 574 C C . MET A 1 75 ? -19.808 -16.648 20.959 1.00 39.62 75 MET A C 1
ATOM 576 O O . MET A 1 75 ? -20.994 -16.933 20.810 1.00 39.62 75 MET A O 1
ATOM 580 N N . GLN A 1 76 ? -19.401 -15.398 21.184 1.00 38.59 76 GLN A N 1
ATOM 581 C CA . GLN A 1 76 ? -20.228 -14.253 20.855 1.00 38.59 76 GLN A CA 1
ATOM 582 C C . GLN A 1 76 ? -20.264 -14.212 19.334 1.00 38.59 76 GLN A C 1
ATOM 584 O O . GLN A 1 76 ? -19.222 -14.174 18.683 1.00 38.59 76 GLN A O 1
ATOM 589 N N . GLU A 1 77 ? -21.468 -14.264 18.767 1.00 38.03 77 GLU A N 1
ATOM 590 C CA . GLU A 1 77 ? -21.720 -13.732 17.433 1.00 38.03 77 GLU A CA 1
ATOM 591 C C . GLU A 1 77 ? -21.266 -12.268 17.447 1.00 38.03 77 GLU A C 1
ATOM 593 O O . GLU A 1 77 ? -21.994 -11.365 17.861 1.00 38.03 77 GLU A O 1
ATOM 598 N N . SER A 1 78 ? -20.004 -12.043 17.091 1.00 44.28 78 SER A N 1
ATOM 599 C CA . SER A 1 78 ? -19.379 -10.730 17.082 1.00 44.28 78 SER A CA 1
ATOM 600 C C . SER A 1 78 ? -19.957 -9.903 15.937 1.00 44.28 78 SER A C 1
ATOM 602 O O . SER A 1 78 ? -19.412 -9.858 14.841 1.00 44.28 78 SER A O 1
ATOM 604 N N . GLY A 1 79 ? -21.096 -9.263 16.200 1.00 42.53 79 GLY A N 1
ATOM 605 C CA . GLY A 1 79 ? -21.401 -7.896 15.781 1.00 42.53 79 GLY A CA 1
ATOM 606 C C . GLY A 1 79 ? -21.083 -7.494 14.339 1.00 42.53 79 GLY A C 1
ATOM 607 O O . GLY A 1 79 ? -20.527 -6.416 14.136 1.00 42.53 79 GLY A O 1
ATOM 608 N N . LEU A 1 80 ? -21.505 -8.278 13.343 1.00 43.66 80 LEU A N 1
ATOM 609 C CA . LEU A 1 80 ? -21.581 -7.810 11.948 1.00 43.66 80 LEU A CA 1
ATOM 610 C C . LEU A 1 80 ? -22.625 -6.685 11.743 1.00 43.66 80 LEU A C 1
ATOM 612 O O . LEU A 1 80 ? -22.671 -6.091 10.670 1.00 43.66 80 LEU A O 1
ATOM 616 N N . ASP A 1 81 ? -23.408 -6.348 12.775 1.00 44.25 81 ASP A N 1
ATOM 617 C CA . ASP A 1 81 ? -24.476 -5.337 12.738 1.00 44.25 81 ASP A CA 1
ATOM 618 C C . ASP A 1 81 ? -24.058 -3.928 13.203 1.00 44.25 81 ASP A C 1
ATOM 620 O O . ASP A 1 81 ? -24.875 -3.004 13.188 1.00 44.25 81 ASP A O 1
ATOM 624 N N . SER A 1 82 ? -22.799 -3.709 13.610 1.00 53.69 82 SER A N 1
ATOM 625 C CA . SER A 1 82 ? -22.322 -2.341 13.857 1.00 53.69 82 SER A CA 1
ATOM 626 C C . SER A 1 82 ? -21.888 -1.700 12.533 1.00 53.69 82 SER A C 1
ATOM 628 O O . SER A 1 82 ? -21.038 -2.274 11.849 1.00 53.69 82 SER A O 1
ATOM 630 N N . PRO A 1 83 ? -22.388 -0.500 12.171 1.00 67.62 83 PRO A N 1
ATOM 631 C CA . PRO A 1 83 ? -21.960 0.194 10.962 1.00 67.62 83 PRO A CA 1
ATOM 632 C C . PRO A 1 83 ? -20.438 0.336 10.935 1.00 67.62 83 PRO A C 1
ATOM 634 O O . PRO A 1 83 ? -19.834 0.790 11.914 1.00 67.62 83 PRO A O 1
ATOM 637 N N . VAL A 1 84 ? -19.815 -0.062 9.823 1.00 74.94 84 VAL A N 1
ATOM 638 C CA . VAL A 1 84 ? -18.381 0.153 9.605 1.00 74.94 84 VAL A CA 1
ATOM 639 C C . VAL A 1 84 ? -18.118 1.659 9.690 1.00 74.94 84 VAL A C 1
ATOM 641 O O . VAL A 1 84 ? -18.802 2.414 8.999 1.00 74.94 84 VAL A O 1
ATOM 644 N N . PRO A 1 85 ? -17.155 2.125 10.509 1.00 83.31 85 PRO A N 1
ATOM 645 C CA . PRO A 1 85 ? -16.881 3.551 10.626 1.00 83.31 85 PRO A CA 1
ATOM 646 C C . PRO A 1 85 ? -16.545 4.170 9.264 1.00 83.31 85 PRO A C 1
ATOM 648 O O . PRO A 1 85 ? -15.694 3.646 8.541 1.00 83.31 85 PRO A O 1
ATOM 651 N N . ASP A 1 86 ? -17.145 5.318 8.942 1.00 84.00 86 ASP A N 1
ATOM 652 C CA . ASP A 1 86 ? -16.898 6.029 7.676 1.00 84.00 86 ASP A CA 1
ATOM 653 C C . ASP A 1 86 ? -15.406 6.324 7.455 1.00 84.00 86 ASP A C 1
ATOM 655 O O . ASP A 1 86 ? -14.912 6.324 6.327 1.00 84.00 86 ASP A O 1
ATOM 659 N N . GLU A 1 87 ? -14.654 6.542 8.535 1.00 85.69 87 GLU A N 1
ATOM 660 C CA . GLU A 1 87 ? -13.203 6.736 8.491 1.00 85.69 87 GLU A CA 1
ATOM 661 C C . GLU A 1 87 ? -12.469 5.518 7.923 1.00 85.69 87 GLU A C 1
ATOM 663 O O . GLU A 1 87 ? -11.575 5.679 7.091 1.00 85.69 87 GLU A O 1
ATOM 668 N N . LEU A 1 88 ? -12.870 4.309 8.327 1.00 88.25 88 LEU A N 1
ATOM 669 C CA . LEU A 1 88 ? -12.294 3.064 7.829 1.00 88.25 88 LEU A CA 1
ATOM 670 C C . LEU A 1 88 ? -12.656 2.863 6.356 1.00 88.25 88 LEU A C 1
ATOM 672 O O . LEU A 1 88 ? -11.782 2.565 5.546 1.00 88.25 88 LEU A O 1
ATOM 676 N N . VAL A 1 89 ? -13.914 3.113 5.981 1.00 90.19 89 VAL A N 1
ATOM 677 C CA . VAL A 1 89 ? -14.353 3.040 4.578 1.00 90.19 89 VAL A CA 1
ATOM 678 C C . VAL A 1 89 ? -13.538 3.995 3.700 1.00 90.19 89 VAL A C 1
ATOM 680 O O . VAL A 1 89 ? -13.067 3.616 2.627 1.00 90.19 89 VAL A O 1
ATOM 683 N N . ASN A 1 90 ? -13.320 5.229 4.155 1.00 90.50 90 ASN A N 1
ATOM 684 C CA . ASN A 1 90 ? -12.521 6.211 3.423 1.00 90.50 90 ASN A CA 1
ATOM 685 C C . ASN A 1 90 ? -11.037 5.826 3.357 1.00 90.50 90 ASN A C 1
ATOM 687 O O . ASN A 1 90 ? -10.418 5.987 2.304 1.00 90.50 90 ASN A O 1
ATOM 691 N N . ALA A 1 91 ? -10.476 5.274 4.438 1.00 92.12 91 ALA A N 1
ATOM 692 C CA . ALA A 1 91 ? -9.109 4.760 4.458 1.00 92.12 91 ALA A CA 1
ATOM 693 C C . ALA A 1 91 ? -8.915 3.613 3.455 1.00 92.12 91 ALA A C 1
ATOM 695 O O . ALA A 1 91 ? -7.960 3.634 2.680 1.00 92.12 91 ALA A O 1
ATOM 696 N N . LEU A 1 92 ? -9.843 2.651 3.426 1.00 93.69 92 LEU A N 1
ATOM 697 C CA . LEU A 1 92 ? -9.827 1.520 2.496 1.00 93.69 92 LEU A CA 1
ATOM 698 C C . LEU A 1 92 ? -9.937 1.987 1.045 1.00 93.69 92 LEU A C 1
ATOM 700 O O . LEU A 1 92 ? -9.133 1.577 0.209 1.00 93.69 92 LEU A O 1
ATOM 704 N N . LYS A 1 93 ? -10.862 2.911 0.753 1.00 93.19 93 LYS A N 1
ATOM 7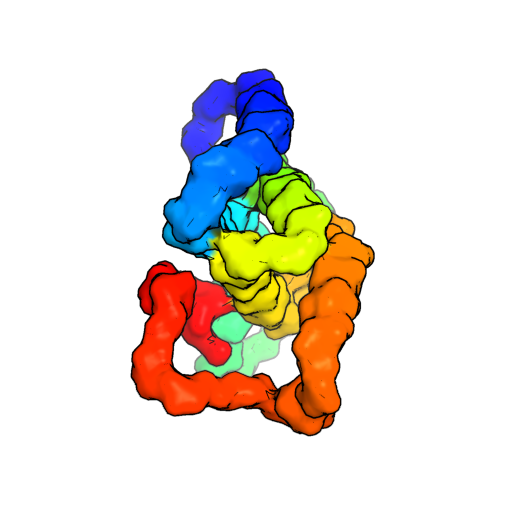05 C CA . LYS A 1 93 ? -10.999 3.513 -0.581 1.00 93.19 93 LYS A CA 1
ATOM 706 C C . LYS A 1 93 ? -9.721 4.225 -1.015 1.00 93.19 93 LYS A C 1
ATOM 708 O O . LYS A 1 93 ? -9.278 4.041 -2.149 1.00 93.19 93 LYS A O 1
ATOM 713 N N . LEU A 1 94 ? -9.116 5.026 -0.133 1.00 94.19 94 LEU A N 1
ATOM 714 C CA . LEU A 1 94 ? -7.863 5.720 -0.431 1.00 94.19 94 LEU A CA 1
ATOM 715 C C . LEU A 1 94 ? -6.732 4.722 -0.691 1.00 94.19 94 LEU A C 1
ATOM 717 O O . LEU A 1 94 ? -6.027 4.850 -1.691 1.00 94.19 94 LEU A O 1
ATOM 721 N N . PHE A 1 95 ? -6.581 3.719 0.176 1.00 95.75 95 PHE A N 1
ATOM 722 C CA . PHE A 1 95 ? -5.562 2.683 0.047 1.00 95.75 95 PHE A CA 1
ATOM 723 C C . PHE A 1 95 ? -5.721 1.895 -1.254 1.00 95.75 95 PHE A C 1
ATOM 725 O O . PHE A 1 95 ? -4.775 1.831 -2.037 1.00 95.75 95 PHE A O 1
ATOM 732 N N . SER A 1 96 ? -6.920 1.375 -1.529 1.00 95.88 96 SER A N 1
ATOM 733 C CA . SER A 1 96 ? -7.215 0.583 -2.725 1.00 95.88 96 SER A CA 1
ATOM 734 C C . SER A 1 96 ? -6.992 1.381 -4.011 1.00 95.88 96 SER A C 1
ATOM 736 O O . SER A 1 96 ? -6.297 0.917 -4.918 1.00 95.88 96 SER A O 1
ATOM 738 N N . ARG A 1 97 ? -7.487 2.627 -4.083 1.00 95.88 97 ARG A N 1
ATOM 739 C CA . ARG A 1 97 ? -7.308 3.480 -5.271 1.00 95.88 97 ARG A CA 1
ATOM 740 C C . ARG A 1 97 ? -5.851 3.893 -5.474 1.00 95.88 97 ARG A C 1
ATOM 742 O O . ARG A 1 97 ? -5.367 3.847 -6.604 1.00 95.88 97 ARG A O 1
ATOM 749 N N . THR A 1 98 ? -5.141 4.240 -4.399 1.00 96.25 98 THR A N 1
ATOM 750 C CA . THR A 1 98 ? -3.702 4.553 -4.461 1.00 96.25 98 THR A CA 1
ATOM 751 C C . THR A 1 98 ? -2.919 3.338 -4.945 1.00 96.25 98 THR A C 1
ATOM 753 O O . THR A 1 98 ? -2.139 3.441 -5.889 1.00 96.25 98 THR A O 1
ATOM 756 N N . TYR A 1 99 ? -3.170 2.169 -4.348 1.00 96.44 99 TYR A N 1
ATOM 757 C CA . TYR A 1 99 ? -2.531 0.923 -4.750 1.00 96.44 99 TYR A CA 1
ATOM 758 C C . TYR A 1 99 ? -2.820 0.601 -6.214 1.00 96.44 99 TYR A C 1
ATOM 760 O O . TYR A 1 99 ? -1.904 0.260 -6.953 1.00 96.44 99 TYR A O 1
ATOM 768 N N . GLY A 1 100 ? -4.070 0.748 -6.658 1.00 95.25 100 GLY A N 1
ATOM 769 C CA . GLY A 1 100 ? -4.474 0.503 -8.039 1.00 95.25 100 GLY A CA 1
ATOM 770 C C . GLY A 1 100 ? -3.686 1.335 -9.052 1.00 95.25 100 GLY A C 1
ATOM 771 O O . GLY A 1 100 ? -3.239 0.790 -10.060 1.00 95.25 100 GLY A O 1
ATOM 772 N N . ILE A 1 101 ? -3.466 2.623 -8.764 1.00 94.69 101 ILE A N 1
ATOM 773 C CA . ILE A 1 101 ? -2.646 3.512 -9.600 1.00 94.69 101 ILE A CA 1
ATOM 774 C C . ILE A 1 101 ? -1.187 3.053 -9.596 1.00 94.69 101 ILE A C 1
ATOM 776 O O . ILE A 1 101 ? -0.602 2.850 -10.657 1.00 94.69 101 ILE A O 1
ATOM 780 N N . VAL A 1 102 ? -0.602 2.830 -8.419 1.00 94.00 102 VAL A N 1
ATOM 781 C CA . VAL A 1 102 ? 0.815 2.461 -8.299 1.00 94.00 102 VAL A CA 1
ATOM 782 C C . VAL A 1 102 ? 1.102 1.105 -8.959 1.00 94.00 102 VAL A C 1
ATOM 784 O O . VAL A 1 102 ? 2.055 0.974 -9.721 1.00 94.00 102 VAL A O 1
ATOM 787 N N . ALA A 1 103 ? 0.238 0.114 -8.741 1.00 93.25 103 ALA A N 1
ATOM 788 C CA . ALA A 1 103 ? 0.337 -1.226 -9.316 1.00 93.25 103 ALA A CA 1
ATOM 789 C C . ALA A 1 103 ? -0.062 -1.294 -10.802 1.00 93.25 103 ALA A C 1
ATOM 791 O O . ALA A 1 103 ? 0.070 -2.349 -11.414 1.00 93.25 103 ALA A O 1
ATOM 792 N N . SER A 1 104 ? -0.567 -0.204 -11.395 1.00 92.31 104 SER A N 1
ATOM 793 C CA . SER A 1 104 ? -0.795 -0.125 -12.847 1.00 92.31 104 SER A CA 1
ATOM 794 C C . SER A 1 104 ? 0.479 0.181 -13.641 1.00 92.31 104 SER A C 1
ATOM 796 O O . SER A 1 104 ? 0.478 0.084 -14.866 1.00 92.31 104 SER A O 1
ATOM 798 N N . ARG A 1 105 ? 1.573 0.538 -12.956 1.00 89.12 105 ARG A N 1
ATOM 799 C CA . ARG A 1 105 ? 2.855 0.888 -13.572 1.00 89.12 105 ARG A CA 1
ATOM 800 C C . ARG A 1 105 ? 3.700 -0.359 -13.803 1.00 89.12 105 ARG A C 1
ATOM 802 O O . ARG A 1 105 ? 4.678 -0.618 -13.102 1.00 89.12 105 ARG A O 1
ATOM 809 N N . ASP A 1 106 ? 3.283 -1.130 -14.798 1.00 82.69 106 ASP A N 1
ATOM 810 C CA . ASP A 1 106 ? 3.937 -2.366 -15.212 1.00 82.69 106 ASP A CA 1
ATOM 811 C C . ASP A 1 106 ? 5.429 -2.140 -15.519 1.00 82.69 106 ASP A C 1
ATOM 813 O O . ASP A 1 106 ? 5.801 -1.298 -16.337 1.00 82.69 106 ASP A O 1
ATOM 817 N N . GLY A 1 107 ? 6.299 -2.901 -14.849 1.00 80.12 107 GLY A N 1
ATOM 818 C CA . GLY A 1 107 ? 7.746 -2.883 -15.089 1.00 80.12 107 GLY A CA 1
ATOM 819 C C . GLY A 1 107 ? 8.512 -1.675 -14.529 1.00 80.12 107 GLY A C 1
ATOM 820 O O . GLY A 1 107 ? 9.718 -1.585 -14.758 1.00 80.12 107 GLY A O 1
ATOM 821 N N . ASP A 1 108 ? 7.871 -0.766 -13.786 1.00 88.19 108 ASP A N 1
ATOM 822 C CA . ASP A 1 108 ? 8.555 0.351 -13.121 1.00 88.19 108 ASP A CA 1
ATOM 823 C C . ASP A 1 108 ? 9.171 -0.117 -11.784 1.00 88.19 108 ASP A C 1
ATOM 825 O O . ASP A 1 108 ? 8.445 -0.376 -10.823 1.00 88.19 108 ASP A O 1
ATOM 829 N N . PRO A 1 109 ? 10.506 -0.223 -11.646 1.00 87.19 109 PRO A N 1
ATOM 830 C CA . PRO A 1 109 ? 11.107 -0.674 -10.393 1.00 87.19 109 PRO A CA 1
ATOM 831 C C . PRO A 1 109 ? 10.908 0.334 -9.253 1.00 87.19 109 PRO A C 1
ATOM 833 O O . PRO A 1 109 ? 11.022 -0.034 -8.086 1.00 8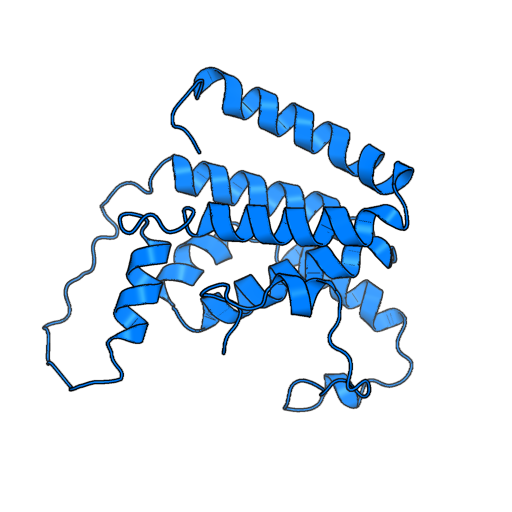7.19 109 PRO A O 1
ATOM 836 N N . ASN A 1 110 ? 10.593 1.600 -9.561 1.00 89.81 110 ASN A N 1
ATOM 837 C CA . ASN A 1 110 ? 10.444 2.630 -8.536 1.00 89.81 110 ASN A CA 1
ATOM 838 C C . ASN A 1 110 ? 9.186 2.429 -7.687 1.00 89.81 110 ASN A C 1
ATOM 840 O O . ASN A 1 110 ? 9.118 2.951 -6.578 1.00 89.81 110 ASN A O 1
ATOM 844 N N . VAL A 1 111 ? 8.196 1.676 -8.179 1.00 92.25 111 VAL A N 1
ATOM 845 C CA . VAL A 1 111 ? 6.973 1.391 -7.419 1.00 92.25 111 VAL A CA 1
ATOM 846 C C . VAL A 1 111 ? 7.105 0.195 -6.475 1.00 92.25 111 VAL A C 1
ATOM 848 O O . VAL A 1 111 ? 6.255 0.011 -5.605 1.00 92.25 111 VAL A O 1
ATOM 851 N N . LEU A 1 112 ? 8.175 -0.598 -6.603 1.00 91.62 112 LEU A N 1
ATOM 852 C CA . LEU A 1 112 ? 8.362 -1.830 -5.835 1.00 91.62 112 LEU A CA 1
ATOM 853 C C . LEU A 1 112 ? 8.368 -1.619 -4.311 1.00 91.62 112 LEU A C 1
ATOM 855 O O . LEU A 1 112 ? 7.694 -2.404 -3.648 1.00 91.62 112 LEU A O 1
ATOM 859 N N . PRO A 1 113 ? 8.996 -0.572 -3.733 1.00 93.12 113 PRO A N 1
ATOM 860 C CA . PRO A 1 113 ? 8.952 -0.367 -2.283 1.00 93.12 113 PRO A CA 1
ATOM 861 C C . PRO A 1 113 ? 7.536 -0.127 -1.748 1.00 93.12 113 PRO A C 1
ATOM 863 O O . PRO A 1 113 ? 7.153 -0.693 -0.729 1.00 93.12 113 PRO A O 1
ATOM 866 N N . PHE A 1 114 ? 6.713 0.658 -2.458 1.00 95.19 114 PHE A N 1
ATOM 867 C CA . PHE A 1 114 ? 5.304 0.861 -2.090 1.00 95.19 114 PHE A CA 1
ATOM 868 C C . PHE A 1 114 ? 4.528 -0.465 -2.120 1.00 95.19 114 PHE A C 1
ATOM 870 O O . PHE A 1 114 ? 3.736 -0.753 -1.217 1.00 95.19 114 PHE A O 1
ATOM 877 N N . LEU A 1 115 ? 4.748 -1.271 -3.165 1.00 94.31 115 LEU A N 1
ATOM 878 C CA . LEU A 1 115 ? 4.089 -2.566 -3.319 1.00 94.31 115 LEU A CA 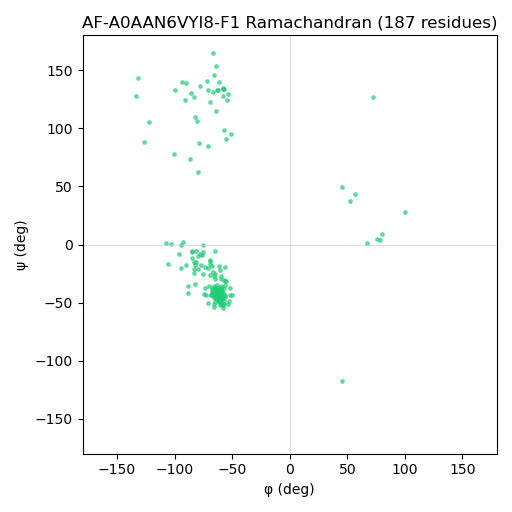1
ATOM 879 C C . LEU A 1 115 ? 4.528 -3.538 -2.225 1.00 94.31 115 LEU A C 1
ATOM 881 O O . LEU A 1 115 ? 3.672 -4.202 -1.650 1.00 94.31 115 LEU A O 1
ATOM 885 N N . HIS A 1 116 ? 5.823 -3.576 -1.906 1.00 92.94 116 HIS A N 1
ATOM 886 C CA . HIS A 1 116 ? 6.380 -4.414 -0.851 1.00 92.94 116 HIS A CA 1
ATOM 887 C C . HIS A 1 116 ? 5.726 -4.109 0.499 1.00 92.94 116 HIS A C 1
ATOM 889 O O . HIS A 1 116 ? 5.115 -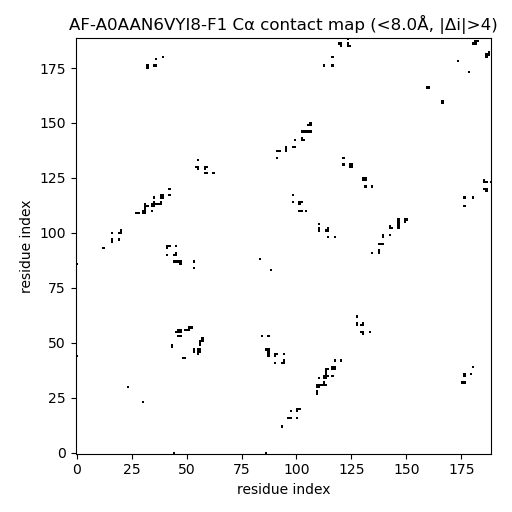4.995 1.087 1.00 92.94 116 HIS A O 1
ATOM 895 N N . VAL A 1 117 ? 5.739 -2.842 0.924 1.00 94.88 117 VAL A N 1
ATOM 896 C CA . VAL A 1 117 ? 5.083 -2.378 2.158 1.00 94.88 117 VAL A CA 1
ATOM 897 C C . VAL A 1 117 ? 3.613 -2.800 2.214 1.00 94.88 117 VAL A C 1
ATOM 899 O O . VAL A 1 117 ? 3.148 -3.355 3.208 1.00 94.88 117 VAL A O 1
ATOM 902 N N . SER A 1 118 ? 2.878 -2.563 1.127 1.00 95.44 118 SER A N 1
ATOM 903 C CA . SER A 1 118 ? 1.448 -2.872 1.057 1.00 95.44 118 SER A CA 1
ATOM 904 C C . SER A 1 118 ? 1.179 -4.378 1.146 1.00 95.44 118 SER A C 1
ATOM 906 O O . SER A 1 118 ? 0.209 -4.796 1.773 1.00 95.44 118 SER A O 1
ATOM 908 N N . LEU A 1 119 ? 2.027 -5.202 0.524 1.00 94.06 119 LEU A N 1
ATOM 909 C CA . LEU A 1 119 ? 1.907 -6.658 0.555 1.00 94.06 119 LEU A CA 1
ATOM 910 C C . LEU A 1 119 ? 2.308 -7.241 1.910 1.00 94.06 119 LEU A C 1
ATOM 912 O O . LEU A 1 119 ? 1.641 -8.163 2.362 1.00 94.06 119 LEU A O 1
ATOM 916 N N . VAL A 1 120 ? 3.329 -6.691 2.576 1.00 92.25 120 VAL A N 1
ATOM 917 C CA . VAL A 1 120 ? 3.687 -7.058 3.958 1.00 92.25 120 VAL A CA 1
ATOM 918 C C . VAL A 1 120 ? 2.509 -6.794 4.890 1.00 92.25 120 VAL A C 1
ATOM 920 O O . VAL A 1 120 ? 2.124 -7.675 5.654 1.00 92.25 120 VAL A O 1
ATOM 923 N N . PHE A 1 121 ? 1.872 -5.627 4.770 1.00 93.69 121 PHE A N 1
ATOM 924 C CA . PHE A 1 121 ? 0.671 -5.305 5.538 1.00 93.69 121 PHE A CA 1
ATOM 925 C C . PHE A 1 121 ? -0.472 -6.296 5.274 1.00 93.69 121 PHE A C 1
ATOM 927 O O . PHE A 1 121 ? -1.031 -6.858 6.214 1.00 93.69 121 PHE A O 1
ATOM 934 N N . VAL A 1 122 ? -0.805 -6.561 4.006 1.00 93.94 122 VAL A N 1
ATOM 935 C CA . VAL A 1 122 ? -1.873 -7.515 3.658 1.00 93.94 122 VAL A CA 1
ATOM 936 C C . VAL A 1 122 ? -1.544 -8.927 4.140 1.00 93.94 122 VAL A C 1
ATOM 938 O O . VAL A 1 122 ? -2.421 -9.591 4.685 1.00 93.94 122 VAL A O 1
ATOM 941 N N . TYR A 1 123 ? -0.294 -9.372 3.991 1.00 92.12 123 TYR A N 1
ATOM 942 C CA . TYR A 1 123 ? 0.181 -10.656 4.502 1.00 92.12 123 TYR A CA 1
ATOM 943 C C . TYR A 1 123 ? 0.004 -10.747 6.018 1.00 92.12 123 TYR A C 1
ATOM 945 O O . TYR A 1 123 ? -0.569 -11.719 6.503 1.00 92.12 123 TYR A O 1
ATOM 953 N N . HIS A 1 124 ? 0.393 -9.710 6.759 1.00 90.19 124 HIS A N 1
ATOM 954 C CA . HIS A 1 124 ? 0.182 -9.655 8.201 1.00 90.19 124 HIS A CA 1
ATOM 955 C C . HIS A 1 124 ? -1.302 -9.790 8.569 1.00 90.19 124 HIS A C 1
ATOM 957 O O . HIS A 1 124 ? -1.649 -10.536 9.481 1.00 90.19 124 HIS A O 1
ATOM 963 N N . LEU A 1 125 ? -2.203 -9.138 7.830 1.00 90.44 125 LEU A N 1
ATOM 964 C CA . LEU A 1 125 ? -3.638 -9.254 8.086 1.00 90.44 125 LEU A CA 1
ATOM 965 C C . LEU A 1 125 ? -4.192 -10.662 7.844 1.00 90.44 125 LEU A C 1
ATOM 967 O O . LEU A 1 125 ? -5.183 -11.014 8.474 1.00 90.44 125 LEU A O 1
ATOM 971 N N . THR A 1 126 ? -3.568 -11.490 6.998 1.00 91.00 126 THR A N 1
ATOM 972 C CA . THR A 1 126 ? -4.047 -12.868 6.757 1.00 91.00 126 THR A CA 1
ATOM 973 C C . THR A 1 126 ? -4.062 -13.738 8.016 1.00 91.00 126 THR A C 1
ATOM 975 O O . THR A 1 126 ? -4.842 -14.684 8.088 1.00 91.00 126 THR A O 1
ATOM 978 N N . PHE A 1 127 ? -3.273 -13.384 9.034 1.00 88.19 127 PHE A N 1
ATOM 979 C CA . PHE A 1 127 ? -3.272 -14.051 10.338 1.00 88.19 127 PHE A CA 1
ATOM 980 C C . PHE A 1 127 ? -4.444 -13.643 11.243 1.00 88.19 127 PHE A C 1
ATOM 982 O O . PHE A 1 127 ? -4.643 -14.250 12.291 1.00 88.19 127 PHE A O 1
ATOM 989 N N . PHE A 1 128 ? -5.231 -12.639 10.848 1.00 88.62 128 PHE A N 1
ATOM 990 C CA . PHE A 1 128 ? -6.342 -12.089 11.621 1.00 88.62 128 PHE A CA 1
ATOM 991 C C . PHE A 1 128 ? -7.609 -12.097 10.748 1.00 88.62 128 PHE A C 1
ATOM 993 O O . PHE A 1 128 ? -7.891 -11.099 10.076 1.00 88.62 128 PHE A O 1
ATOM 1000 N N . PRO A 1 129 ? -8.388 -13.200 10.741 1.00 88.00 129 PRO A N 1
ATOM 1001 C CA . PRO A 1 129 ? -9.550 -13.379 9.863 1.00 88.00 129 PRO A CA 1
ATOM 1002 C C . PRO A 1 129 ? -10.556 -12.221 9.903 1.00 88.00 129 PRO A C 1
ATOM 1004 O O . PRO A 1 129 ? -11.084 -11.814 8.870 1.00 88.00 129 PRO A O 1
ATOM 1007 N N . GLU A 1 130 ? -10.772 -11.642 11.083 1.00 86.75 130 GLU A N 1
ATOM 1008 C CA . GLU A 1 130 ? -11.647 -10.481 11.255 1.00 86.75 130 GLU A CA 1
ATOM 1009 C C . GLU A 1 130 ? -11.096 -9.226 10.565 1.00 86.75 130 GLU A C 1
ATOM 1011 O O . GLU A 1 130 ? -11.825 -8.516 9.877 1.00 86.75 130 GLU A O 1
ATOM 1016 N N . ALA A 1 131 ? -9.793 -8.963 10.694 1.00 87.88 131 ALA A N 1
ATOM 1017 C CA . ALA A 1 131 ? -9.168 -7.772 10.129 1.00 87.88 131 ALA A CA 1
ATOM 1018 C C . ALA A 1 131 ? -9.048 -7.857 8.599 1.00 87.88 131 ALA A C 1
ATOM 1020 O O . ALA A 1 131 ? -9.371 -6.895 7.895 1.00 87.88 131 ALA A O 1
ATOM 1021 N N . ILE A 1 132 ? -8.630 -9.013 8.066 1.00 92.31 132 ILE A N 1
ATOM 1022 C CA . ILE A 1 132 ? -8.567 -9.235 6.613 1.00 92.31 132 ILE A CA 1
ATOM 1023 C C . ILE A 1 132 ? -9.961 -9.223 5.979 1.00 92.31 132 ILE A C 1
ATOM 1025 O O . ILE A 1 132 ? -10.080 -8.822 4.824 1.00 92.31 132 ILE A O 1
ATOM 1029 N N . GLY A 1 133 ? -11.014 -9.566 6.730 1.00 90.44 133 GLY A N 1
ATOM 1030 C CA . GLY A 1 133 ? -12.404 -9.480 6.280 1.00 90.44 133 GLY A CA 1
ATOM 1031 C C . GLY A 1 133 ? -12.821 -8.080 5.816 1.00 90.44 133 GLY A C 1
ATOM 1032 O O . GLY A 1 133 ? -13.602 -7.961 4.875 1.00 90.44 133 GLY A O 1
ATOM 1033 N N . TYR A 1 134 ? -12.246 -7.021 6.397 1.00 90.81 134 TYR A N 1
ATOM 1034 C CA . TYR A 1 134 ? -12.480 -5.640 5.956 1.00 90.81 134 TYR A CA 1
ATOM 1035 C C . TYR A 1 134 ? -11.622 -5.234 4.751 1.00 90.81 134 TYR A C 1
ATOM 1037 O O . TYR A 1 134 ? -12.058 -4.442 3.920 1.00 90.81 134 TYR A O 1
ATOM 1045 N N . VAL A 1 135 ? -10.391 -5.744 4.657 1.00 93.12 135 VAL A N 1
ATOM 1046 C CA . VAL A 1 135 ? -9.412 -5.303 3.647 1.00 93.12 135 VAL A CA 1
ATOM 1047 C C . VAL A 1 135 ? -9.524 -6.093 2.348 1.00 93.12 135 VAL A C 1
ATOM 1049 O O . VAL A 1 135 ? -9.452 -5.508 1.269 1.00 93.12 135 VAL A O 1
ATOM 1052 N N . ALA A 1 136 ? -9.713 -7.410 2.422 1.00 93.25 136 ALA A N 1
ATOM 1053 C CA . ALA A 1 136 ? -9.720 -8.284 1.254 1.00 93.25 136 ALA A CA 1
ATOM 1054 C C . ALA A 1 136 ? -10.790 -7.937 0.204 1.00 93.25 136 ALA A C 1
ATOM 1056 O O . ALA A 1 136 ? -10.450 -8.002 -0.976 1.00 93.25 136 ALA A O 1
ATOM 1057 N N . PRO A 1 137 ? -12.032 -7.545 0.551 1.00 94.00 137 PRO A N 1
ATOM 1058 C CA . PRO A 1 137 ? -13.031 -7.181 -0.457 1.00 94.00 137 PRO A CA 1
ATOM 1059 C C . PRO A 1 137 ? -12.641 -5.950 -1.287 1.00 94.00 137 PRO A C 1
ATOM 1061 O O . PRO A 1 137 ? -12.919 -5.895 -2.482 1.00 94.00 137 PRO A O 1
ATOM 1064 N N . GLU A 1 138 ? -11.970 -4.981 -0.663 1.00 93.12 138 GLU A N 1
ATOM 1065 C CA . GLU A 1 138 ? -11.569 -3.719 -1.295 1.00 93.12 138 GLU A CA 1
ATOM 1066 C C . GLU A 1 138 ? -10.186 -3.802 -1.954 1.00 93.12 138 GLU A C 1
ATOM 1068 O O . GLU A 1 138 ? -9.827 -2.950 -2.772 1.00 93.12 138 GLU A O 1
ATOM 1073 N N . PHE A 1 139 ? -9.377 -4.804 -1.606 1.00 94.56 139 PHE A N 1
ATOM 1074 C CA . PHE A 1 139 ? -8.018 -4.918 -2.114 1.00 94.56 139 PHE A CA 1
ATOM 1075 C C . PHE A 1 139 ? -8.007 -5.308 -3.605 1.00 94.56 139 PHE A C 1
ATOM 1077 O O . PHE A 1 139 ? -8.687 -6.252 -4.015 1.00 94.56 139 PHE A O 1
ATOM 1084 N N . PRO A 1 140 ? -7.218 -4.628 -4.459 1.00 94.50 140 PRO A N 1
ATOM 1085 C CA . PRO A 1 140 ? -7.251 -4.834 -5.906 1.00 94.50 140 PRO A CA 1
ATOM 1086 C C . PRO A 1 140 ? -6.461 -6.083 -6.352 1.00 94.50 140 PRO A C 1
ATOM 1088 O O . PRO A 1 140 ? -5.531 -5.992 -7.156 1.00 94.50 140 PRO A O 1
ATOM 1091 N N . TRP A 1 141 ? -6.874 -7.276 -5.907 1.00 94.31 141 TRP A N 1
ATOM 1092 C CA . TRP A 1 141 ? -6.204 -8.565 -6.158 1.00 94.31 141 TRP A CA 1
ATOM 1093 C C . TRP A 1 141 ? -5.870 -8.824 -7.623 1.00 94.31 141 TRP A C 1
ATOM 1095 O O . TRP A 1 141 ? -4.766 -9.251 -7.953 1.00 94.31 141 TRP A O 1
ATOM 1105 N N . LYS A 1 142 ? -6.811 -8.529 -8.530 1.00 94.12 142 LYS A N 1
ATOM 1106 C CA . LYS A 1 142 ? -6.597 -8.696 -9.974 1.00 94.12 142 LYS A CA 1
ATOM 1107 C C . LYS A 1 142 ? -5.420 -7.852 -10.462 1.00 94.12 142 LYS A C 1
ATOM 1109 O O . LYS A 1 142 ? -4.633 -8.318 -11.280 1.00 94.12 142 LYS A O 1
ATOM 1114 N N . ARG A 1 143 ? -5.298 -6.615 -9.972 1.00 93.00 143 ARG A N 1
ATOM 1115 C CA . ARG A 1 143 ? -4.196 -5.717 -10.332 1.00 93.00 143 ARG A CA 1
ATOM 1116 C C . ARG A 1 143 ? -2.877 -6.232 -9.770 1.00 93.00 143 ARG A C 1
ATOM 1118 O O . ARG A 1 143 ? -1.898 -6.269 -10.504 1.00 93.00 143 ARG A O 1
ATOM 1125 N N . THR A 1 144 ? -2.877 -6.679 -8.516 1.00 93.12 144 THR A N 1
ATOM 1126 C CA . THR A 1 144 ? -1.709 -7.298 -7.876 1.00 93.12 144 THR A CA 1
ATOM 1127 C C . THR A 1 144 ? -1.216 -8.508 -8.661 1.00 93.12 144 THR A C 1
ATOM 1129 O O . THR A 1 144 ? -0.032 -8.584 -8.972 1.00 93.12 144 THR A O 1
ATOM 1132 N N . ALA A 1 145 ? -2.117 -9.417 -9.045 1.00 92.88 145 ALA A N 1
ATOM 1133 C CA . ALA A 1 145 ? -1.768 -10.605 -9.817 1.00 92.88 145 ALA A CA 1
ATOM 1134 C C . ALA A 1 145 ? -1.165 -10.249 -11.185 1.00 92.88 145 ALA A C 1
ATOM 1136 O O . ALA A 1 145 ? -0.155 -10.825 -11.578 1.00 92.88 145 ALA A O 1
ATOM 1137 N N . LEU A 1 146 ? -1.743 -9.270 -11.895 1.00 92.00 146 LEU A N 1
ATOM 1138 C CA . LEU A 1 146 ? -1.190 -8.786 -13.165 1.00 92.00 146 LEU A CA 1
ATOM 1139 C C . LEU A 1 146 ? 0.225 -8.225 -12.985 1.00 92.00 146 LEU A C 1
ATOM 1141 O O . LEU A 1 146 ? 1.132 -8.648 -13.695 1.00 92.00 146 LEU A O 1
ATOM 1145 N N . MET A 1 147 ? 0.425 -7.354 -11.995 1.00 90.94 147 MET A N 1
ATOM 1146 C CA . MET A 1 147 ? 1.735 -6.769 -11.703 1.00 90.94 147 MET A CA 1
ATOM 1147 C C . MET A 1 147 ? 2.770 -7.844 -11.337 1.00 90.94 147 MET A C 1
ATOM 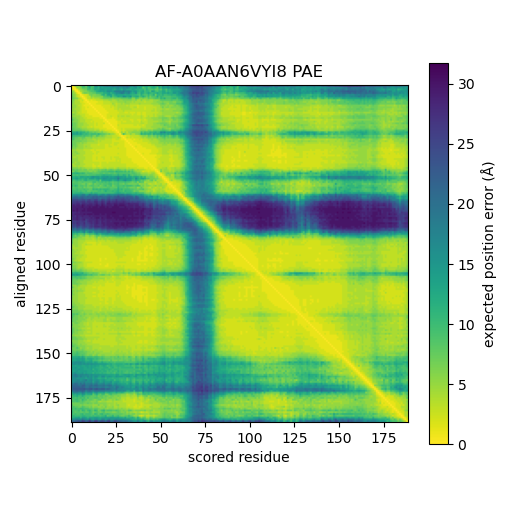1149 O O . MET A 1 147 ? 3.896 -7.826 -11.832 1.00 90.94 147 MET A O 1
ATOM 1153 N N . MET A 1 148 ? 2.392 -8.826 -10.514 1.00 89.62 148 MET A N 1
ATOM 1154 C CA . MET A 1 148 ? 3.267 -9.949 -10.167 1.00 89.62 148 MET A CA 1
ATOM 1155 C C . MET A 1 148 ? 3.626 -10.803 -11.382 1.00 89.62 148 MET A C 1
ATOM 1157 O O . MET A 1 148 ? 4.788 -11.171 -11.527 1.00 89.62 148 MET A O 1
ATOM 1161 N N . ASN A 1 149 ? 2.677 -11.064 -12.283 1.00 90.81 149 ASN A N 1
ATOM 1162 C CA . ASN A 1 149 ? 2.944 -11.786 -13.527 1.00 90.81 149 ASN A CA 1
ATOM 1163 C C . ASN A 1 149 ? 3.911 -11.016 -14.438 1.00 90.81 149 ASN A C 1
ATOM 1165 O O . ASN A 1 149 ? 4.810 -11.620 -15.025 1.00 90.81 149 ASN A O 1
ATOM 1169 N N . THR A 1 150 ? 3.781 -9.688 -14.520 1.00 89.44 150 THR A N 1
ATOM 1170 C CA . THR A 1 150 ? 4.735 -8.831 -15.240 1.00 89.44 150 THR A CA 1
ATOM 1171 C C . THR A 1 150 ? 6.142 -8.967 -14.651 1.00 89.44 150 THR A C 1
ATOM 1173 O O . THR A 1 150 ? 7.108 -9.176 -15.386 1.00 89.44 150 THR A O 1
ATOM 1176 N N . ILE A 1 151 ? 6.268 -8.905 -13.321 1.00 86.12 151 ILE A N 1
ATOM 1177 C CA . ILE A 1 151 ? 7.552 -9.062 -12.624 1.00 86.12 151 ILE A CA 1
ATOM 1178 C C . ILE A 1 151 ? 8.115 -10.477 -12.833 1.00 86.12 151 ILE A C 1
ATOM 1180 O O . ILE A 1 151 ? 9.306 -10.623 -13.110 1.00 86.12 151 ILE A O 1
ATOM 1184 N N . LEU A 1 152 ? 7.271 -11.511 -12.788 1.00 86.94 152 LEU A N 1
ATOM 1185 C CA . LEU A 1 152 ? 7.655 -12.907 -13.012 1.00 86.94 152 LEU A CA 1
ATOM 1186 C C . LEU A 1 152 ? 8.317 -13.113 -14.383 1.00 86.94 152 LEU A C 1
ATOM 1188 O O . LEU A 1 152 ? 9.299 -13.847 -14.485 1.00 86.94 152 LEU A O 1
ATOM 1192 N N . GLY A 1 153 ? 7.839 -12.411 -15.416 1.00 85.19 153 GLY A N 1
ATOM 1193 C CA . GLY A 1 153 ? 8.419 -12.447 -16.762 1.00 85.19 153 GLY A CA 1
ATOM 1194 C C . GLY A 1 153 ? 9.873 -11.963 -16.846 1.00 85.19 153 GLY A C 1
ATOM 1195 O O . GLY A 1 153 ? 10.569 -12.288 -17.806 1.00 85.19 153 GLY A O 1
ATOM 1196 N N . SER A 1 154 ? 10.364 -11.224 -15.845 1.00 82.62 154 SER A N 1
ATOM 1197 C CA . SER A 1 154 ? 11.762 -10.774 -15.786 1.00 82.62 154 SER A CA 1
ATOM 1198 C C . SER A 1 154 ? 12.732 -11.822 -15.219 1.00 82.62 154 SER A C 1
ATOM 1200 O O . SER A 1 154 ? 13.948 -11.696 -15.391 1.00 82.62 154 SER A O 1
ATOM 1202 N N . PHE A 1 155 ? 12.223 -12.877 -14.571 1.00 82.56 155 PHE A N 1
ATOM 1203 C CA . PHE A 1 155 ? 13.048 -13.924 -13.969 1.00 82.56 155 PHE A CA 1
ATOM 1204 C C . PHE A 1 155 ? 13.335 -15.058 -14.953 1.00 82.56 155 PHE A C 1
ATOM 1206 O O . PHE A 1 155 ? 12.462 -15.518 -15.679 1.00 82.56 155 PHE A O 1
ATOM 1213 N N . LYS A 1 156 ? 14.579 -15.552 -14.932 1.00 82.56 156 LYS A N 1
ATOM 1214 C CA . LYS A 1 156 ? 15.014 -16.731 -15.708 1.00 82.56 156 LYS A CA 1
ATOM 1215 C C . LYS A 1 156 ? 14.938 -18.038 -14.921 1.00 82.56 156 LYS A C 1
ATOM 1217 O O . LYS A 1 156 ? 14.980 -19.110 -15.511 1.00 82.56 156 LYS A O 1
ATOM 1222 N N . ASN A 1 157 ? 14.910 -17.944 -13.595 1.00 82.62 157 ASN A N 1
ATOM 1223 C CA . ASN A 1 157 ? 14.885 -19.080 -12.686 1.00 82.62 157 ASN A CA 1
ATOM 1224 C C . ASN A 1 157 ? 13.809 -18.835 -11.626 1.00 82.62 157 ASN A C 1
ATOM 1226 O O . ASN A 1 157 ? 13.810 -17.785 -10.981 1.00 82.62 157 ASN A O 1
ATOM 1230 N N . TYR A 1 158 ? 12.926 -19.814 -11.457 1.00 83.44 158 TYR A N 1
ATOM 1231 C CA . TYR A 1 158 ? 11.781 -19.760 -10.554 1.00 83.44 158 TYR A CA 1
ATOM 1232 C C . TYR A 1 158 ? 11.996 -20.550 -9.258 1.00 83.44 158 TYR A C 1
ATOM 1234 O O . TYR A 1 158 ? 11.142 -20.509 -8.379 1.00 83.44 158 TYR A O 1
ATOM 1242 N N . SER A 1 159 ? 13.156 -21.189 -9.069 1.00 81.94 159 SER A N 1
ATOM 1243 C CA . SER A 1 159 ? 13.424 -22.053 -7.910 1.00 81.94 159 SER A CA 1
ATOM 1244 C C . SER A 1 159 ? 13.258 -21.352 -6.555 1.00 81.94 159 SER A C 1
ATOM 1246 O O . SER A 1 159 ? 12.890 -21.983 -5.570 1.00 81.94 159 SER A O 1
ATOM 1248 N N . ARG A 1 160 ? 13.510 -20.036 -6.491 1.00 75.81 160 ARG A N 1
ATOM 1249 C CA . ARG A 1 160 ? 13.296 -19.217 -5.281 1.00 75.81 160 ARG A CA 1
ATOM 1250 C C . ARG A 1 160 ? 11.826 -18.902 -5.011 1.00 75.81 160 ARG A C 1
ATOM 1252 O O . ARG A 1 160 ? 11.487 -18.615 -3.871 1.00 75.81 160 ARG A O 1
ATOM 1259 N N . ILE A 1 161 ? 10.998 -18.898 -6.050 1.00 79.94 161 ILE A N 1
ATOM 1260 C CA . ILE A 1 161 ? 9.568 -18.570 -5.989 1.00 79.94 161 ILE A CA 1
ATOM 1261 C C . ILE A 1 161 ? 8.759 -19.835 -5.682 1.00 79.94 161 ILE A C 1
ATOM 1263 O O . ILE A 1 161 ? 7.795 -19.778 -4.932 1.00 79.94 161 ILE A O 1
ATOM 1267 N N . GLU A 1 162 ? 9.189 -20.981 -6.212 1.00 83.44 162 GLU A N 1
ATOM 1268 C CA . GLU A 1 162 ? 8.584 -22.300 -5.974 1.00 83.44 162 GLU A CA 1
ATOM 1269 C C . GLU A 1 162 ? 8.928 -22.893 -4.594 1.00 83.44 162 GLU A C 1
ATOM 1271 O O . GLU A 1 162 ? 8.381 -23.922 -4.199 1.00 83.44 162 GLU A O 1
ATOM 1276 N N . GLY A 1 163 ? 9.847 -22.266 -3.855 1.00 80.38 163 GLY A N 1
ATOM 1277 C CA . GLY A 1 163 ? 10.224 -22.695 -2.513 1.00 80.38 163 GLY A CA 1
ATOM 1278 C C . GLY A 1 163 ? 9.079 -22.545 -1.507 1.00 80.38 163 GLY A C 1
ATOM 1279 O O . GLY A 1 163 ? 8.314 -21.587 -1.545 1.00 80.38 163 GLY A O 1
ATOM 1280 N N . SER A 1 164 ? 9.001 -23.458 -0.537 1.00 77.25 164 SER A N 1
ATOM 1281 C CA . SER A 1 164 ? 7.984 -23.434 0.528 1.00 77.25 164 SER A CA 1
ATOM 1282 C C . SER A 1 164 ? 8.234 -22.380 1.614 1.00 77.25 164 SER A C 1
ATOM 1284 O O . SER A 1 164 ? 7.477 -22.290 2.577 1.00 77.25 164 SER A O 1
ATOM 1286 N N . THR A 1 165 ? 9.322 -21.617 1.510 1.00 78.31 165 THR A N 1
ATOM 1287 C CA . THR A 1 165 ? 9.731 -20.604 2.488 1.00 78.31 165 THR A CA 1
ATOM 1288 C C . THR A 1 165 ? 10.067 -19.303 1.784 1.00 78.31 165 THR A C 1
ATOM 1290 O O . THR A 1 165 ? 10.705 -19.333 0.729 1.00 78.31 165 THR A O 1
ATOM 1293 N N . LEU A 1 166 ? 9.737 -18.170 2.408 1.00 72.38 166 LEU A N 1
ATOM 1294 C CA . LEU A 1 166 ? 10.139 -16.865 1.893 1.00 72.38 166 LEU A CA 1
ATOM 1295 C C . LEU A 1 166 ? 11.670 -16.782 1.760 1.00 72.38 166 LEU A C 1
ATOM 1297 O O . LEU A 1 166 ? 12.400 -17.186 2.675 1.00 72.38 166 LEU A O 1
ATOM 1301 N N . PRO A 1 167 ? 12.179 -16.277 0.624 1.00 73.12 167 PRO A N 1
ATOM 1302 C CA . PRO A 1 167 ? 13.607 -16.200 0.392 1.00 73.12 167 PRO A CA 1
ATOM 1303 C C . PRO A 1 167 ? 14.247 -15.210 1.367 1.00 73.12 167 PRO A C 1
ATOM 1305 O O . PRO A 1 167 ? 13.814 -14.067 1.491 1.00 73.12 167 PRO A O 1
ATOM 1308 N N . LYS A 1 168 ? 15.332 -15.630 2.020 1.00 69.62 168 LYS A N 1
ATOM 1309 C CA . LYS A 1 168 ? 16.151 -14.723 2.830 1.00 69.62 168 LYS A CA 1
ATOM 1310 C C . LYS A 1 168 ? 16.937 -13.789 1.910 1.00 69.62 168 LYS A C 1
ATOM 1312 O O . LYS A 1 168 ? 17.429 -14.216 0.862 1.00 69.62 168 LYS A O 1
ATOM 1317 N N . SER A 1 169 ? 17.049 -12.520 2.298 1.00 68.12 169 SER A N 1
ATOM 1318 C CA . SER A 1 169 ? 17.918 -11.573 1.597 1.00 68.12 169 SER A CA 1
ATOM 1319 C C . SER A 1 169 ? 19.370 -12.049 1.682 1.00 68.12 169 SER A C 1
ATOM 1321 O O . SER A 1 169 ? 19.848 -12.424 2.751 1.00 68.12 169 SER A O 1
ATOM 1323 N N . GLU A 1 170 ? 20.073 -12.034 0.551 1.00 67.00 170 GLU A N 1
ATOM 1324 C CA . GLU A 1 170 ? 21.514 -12.323 0.488 1.00 67.00 170 GLU A CA 1
ATOM 1325 C C . GLU A 1 170 ? 22.345 -11.160 1.058 1.00 67.00 170 GLU A C 1
ATOM 1327 O O . GLU A 1 170 ? 23.499 -11.332 1.447 1.00 67.00 170 GLU A O 1
ATOM 1332 N N . SER A 1 171 ? 21.744 -9.970 1.143 1.00 69.31 171 SER A N 1
ATOM 1333 C CA . SER A 1 171 ? 22.327 -8.795 1.780 1.00 69.31 171 SER A CA 1
ATOM 1334 C C . SER A 1 171 ? 22.046 -8.813 3.281 1.00 69.31 171 SER A C 1
ATOM 1336 O O . SER A 1 171 ? 20.898 -8.898 3.708 1.00 69.31 171 SER A O 1
ATOM 1338 N N . GLN A 1 172 ? 23.089 -8.617 4.093 1.00 68.31 172 GLN A N 1
ATOM 1339 C CA . GLN A 1 172 ? 22.937 -8.361 5.533 1.00 68.31 172 GLN A CA 1
ATOM 1340 C C . GLN A 1 172 ? 22.308 -6.989 5.833 1.00 68.31 172 GLN A C 1
ATOM 1342 O O . GLN A 1 172 ? 21.928 -6.719 6.971 1.00 68.31 172 GLN A O 1
ATOM 1347 N N . ARG A 1 173 ? 22.228 -6.096 4.836 1.00 77.81 173 ARG A N 1
ATOM 1348 C CA . ARG A 1 173 ? 21.614 -4.775 4.988 1.00 77.81 173 ARG A CA 1
ATOM 1349 C C . ARG A 1 173 ? 20.126 -4.841 4.624 1.00 77.81 173 ARG A C 1
ATOM 1351 O O . ARG A 1 173 ? 19.839 -5.258 3.497 1.00 77.81 173 ARG A O 1
ATOM 1358 N N . PRO A 1 174 ? 19.224 -4.420 5.532 1.00 80.75 174 PRO A N 1
ATOM 1359 C CA . PRO A 1 174 ? 17.797 -4.299 5.239 1.00 80.75 174 PRO A CA 1
ATOM 1360 C C . PRO A 1 174 ? 17.560 -3.242 4.154 1.00 80.75 174 PRO A C 1
ATOM 1362 O O . PRO A 1 174 ? 18.370 -2.318 4.005 1.00 80.75 174 PRO A O 1
ATOM 1365 N N . LEU A 1 175 ? 16.460 -3.370 3.408 1.00 83.31 175 LEU A N 1
ATOM 1366 C CA . LEU A 1 175 ? 16.027 -2.331 2.475 1.00 83.31 175 LEU A CA 1
ATOM 1367 C C . LEU A 1 175 ? 15.604 -1.065 3.242 1.00 83.31 175 LEU A C 1
ATOM 1369 O O . LEU A 1 175 ? 15.411 -1.088 4.462 1.00 83.31 175 LEU A O 1
ATOM 1373 N N . LEU A 1 176 ? 15.482 0.065 2.540 1.00 84.25 176 LEU A N 1
ATOM 1374 C CA . LEU A 1 176 ? 15.094 1.331 3.175 1.00 84.25 176 LEU A CA 1
ATOM 1375 C C . LEU A 1 176 ? 13.675 1.242 3.745 1.00 84.25 176 LEU A C 1
ATOM 1377 O O . LEU A 1 176 ? 13.430 1.667 4.871 1.00 84.25 176 LEU A O 1
ATOM 1381 N N . GLU A 1 177 ? 12.771 0.618 2.996 1.00 86.38 177 GLU A N 1
ATOM 1382 C CA . GLU A 1 177 ? 11.414 0.317 3.425 1.00 86.38 177 GLU A CA 1
ATOM 1383 C C . GLU A 1 177 ? 11.379 -0.653 4.614 1.00 86.38 177 GLU A C 1
ATOM 1385 O O . GLU A 1 177 ? 10.611 -0.424 5.542 1.00 86.38 177 GLU A O 1
ATOM 1390 N N . ASP A 1 178 ? 12.247 -1.671 4.654 1.00 85.06 178 ASP A N 1
ATOM 1391 C CA . ASP A 1 178 ? 12.334 -2.604 5.788 1.00 85.06 178 ASP A CA 1
ATOM 1392 C C . ASP A 1 178 ? 12.745 -1.868 7.060 1.00 85.06 178 ASP A C 1
ATOM 1394 O O . ASP A 1 178 ? 12.198 -2.100 8.136 1.00 85.06 178 ASP A O 1
ATOM 1398 N N . TYR A 1 179 ? 13.709 -0.951 6.941 1.00 85.81 179 TYR A N 1
ATOM 1399 C CA . TYR A 1 179 ? 14.122 -0.111 8.055 1.00 85.81 179 TYR A CA 1
ATOM 1400 C C . TYR A 1 179 ? 12.992 0.826 8.501 1.00 85.81 179 TYR A C 1
ATOM 1402 O O . TYR A 1 179 ? 12.780 0.985 9.701 1.00 85.81 179 TYR A O 1
ATOM 1410 N N . ALA A 1 180 ? 12.252 1.411 7.554 1.00 86.62 180 ALA A N 1
ATOM 1411 C CA . ALA A 1 180 ? 11.133 2.312 7.829 1.00 86.62 180 ALA A CA 1
ATOM 1412 C C . ALA A 1 180 ? 9.916 1.605 8.452 1.00 86.62 180 ALA A C 1
ATOM 1414 O O . ALA A 1 180 ? 9.143 2.246 9.161 1.00 86.62 180 ALA A O 1
ATOM 1415 N N . MET A 1 181 ? 9.742 0.306 8.198 1.00 87.44 181 MET A N 1
ATOM 1416 C CA . MET A 1 181 ? 8.655 -0.494 8.765 1.00 87.44 181 MET A CA 1
ATOM 1417 C C . MET A 1 181 ? 8.931 -0.992 10.192 1.00 87.44 181 MET A C 1
ATOM 1419 O O . MET A 1 181 ? 7.995 -1.413 10.869 1.00 87.44 181 MET A O 1
ATOM 1423 N N . ARG A 1 182 ? 10.176 -0.942 10.685 1.00 85.12 182 ARG A N 1
ATOM 1424 C CA . ARG A 1 182 ? 10.514 -1.432 12.034 1.00 85.12 182 ARG A CA 1
ATOM 1425 C C . ARG A 1 182 ? 9.717 -0.727 13.127 1.00 85.12 182 ARG A C 1
ATOM 1427 O O . ARG A 1 182 ? 9.643 0.501 13.156 1.00 85.12 182 ARG A O 1
ATOM 1434 N N . GLY A 1 183 ? 9.187 -1.511 14.066 1.00 81.94 183 GLY A N 1
ATOM 1435 C CA . GLY A 1 183 ? 8.388 -1.011 15.184 1.00 81.94 183 GLY A CA 1
ATOM 1436 C C . GLY A 1 183 ? 6.941 -0.667 14.818 1.00 81.94 183 GLY A C 1
ATOM 1437 O O . GLY A 1 183 ? 6.202 -0.169 15.668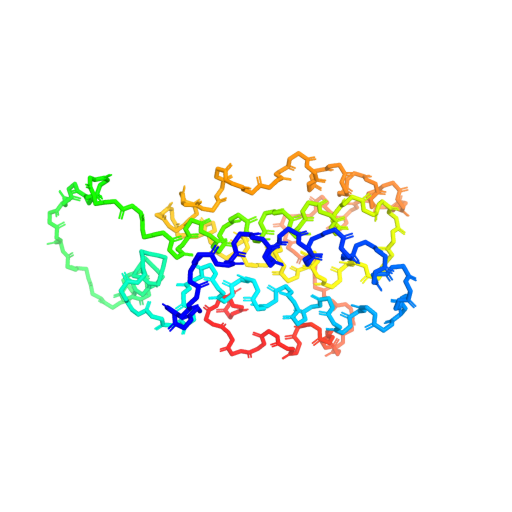 1.00 81.94 183 GLY A O 1
ATOM 1438 N N . LEU A 1 184 ? 6.510 -0.924 13.578 1.00 82.94 184 LEU A N 1
ATOM 1439 C CA . LEU A 1 184 ? 5.093 -0.912 13.232 1.00 82.94 184 LEU A CA 1
ATOM 1440 C C . LEU A 1 184 ? 4.448 -2.214 13.709 1.00 82.94 184 LEU A C 1
ATOM 1442 O O . LEU A 1 184 ? 4.969 -3.298 13.468 1.00 82.94 184 LEU A O 1
ATOM 1446 N N . ALA A 1 185 ? 3.263 -2.108 14.316 1.00 78.56 185 ALA A N 1
ATOM 1447 C CA . ALA A 1 185 ? 2.547 -3.245 14.908 1.00 78.56 185 ALA A CA 1
ATOM 1448 C C . ALA A 1 185 ? 2.277 -4.411 13.934 1.00 78.56 185 ALA A C 1
ATOM 1450 O O . ALA A 1 185 ? 2.016 -5.525 14.370 1.00 78.56 185 ALA A O 1
ATOM 1451 N N . TRP A 1 186 ? 2.333 -4.149 12.627 1.00 78.38 186 TRP A N 1
ATOM 1452 C CA . TRP A 1 186 ? 2.064 -5.109 11.559 1.00 78.38 186 TRP A CA 1
ATOM 1453 C C . TRP A 1 186 ? 3.317 -5.573 10.799 1.00 78.38 186 TRP A C 1
ATOM 1455 O O . TRP A 1 186 ? 3.199 -6.347 9.854 1.00 78.38 186 TRP A O 1
ATOM 1465 N N . ALA A 1 187 ? 4.506 -5.099 11.179 1.00 76.44 187 ALA A N 1
ATOM 1466 C CA . ALA A 1 187 ? 5.762 -5.411 10.495 1.00 76.44 187 ALA A CA 1
ATOM 1467 C C . ALA A 1 187 ? 6.657 -6.404 11.259 1.00 76.44 187 ALA A C 1
ATOM 1469 O O . ALA A 1 187 ? 7.559 -6.987 10.663 1.00 76.44 187 ALA A O 1
ATOM 1470 N N . ASP A 1 188 ? 6.406 -6.614 12.553 1.00 61.16 188 ASP A N 1
ATOM 1471 C CA . ASP A 1 188 ? 7.201 -7.495 13.411 1.00 61.16 188 ASP A CA 1
ATOM 1472 C C . ASP A 1 188 ? 6.492 -8.852 13.595 1.00 61.16 188 ASP A C 1
ATOM 1474 O O . ASP A 1 188 ? 5.847 -9.084 14.618 1.00 61.16 188 ASP A O 1
ATOM 1478 N N . ARG A 1 189 ? 6.561 -9.748 12.596 1.00 53.16 189 ARG A N 1
ATOM 1479 C CA . ARG A 1 189 ? 6.237 -11.181 12.762 1.00 53.16 189 ARG A CA 1
ATOM 1480 C C . ARG A 1 189 ? 6.849 -12.063 11.677 1.00 53.16 189 ARG A C 1
ATOM 1482 O O . ARG A 1 189 ? 6.745 -11.697 10.486 1.00 53.16 189 ARG A O 1
#

Secondary structure (DSSP, 8-state):
--SS-HHHHHHHHHHHHHHHHHHHHHHGGGHHHHHHHHHHHHHHHHHTTT-TTSHHHHHHHHHHGGGS-----------TTSPPPHHHHHHHHHHHHHHHHHTTSTT-GGGHHHHHHHHHHHHHHTT-HHHHHHHTTTS-HHHHHHHHHHHHTT-S--TTTSSSSPPPPSSSSPPHHHHHHTT-TTT--

Sequence (189 aa):
FSGKQIDKLQSTMDDFLQSLDSQITRSSRKWLEAGYHMGISNCCSVIGYGNETSPISKSLKQSGAADDEPQYQPMQESGLDSPVPDELVNALKLFSRTYGIVASRDGDPNVLPFLHVSLVFVYHLTFFPEAIGYVAPEFPWKRTALMMNTILGSFKNYSRIEGSTLPKSESQRPLLEDYAMRGLAWADR

Solvent-accessible surface area (backbone atoms only — not comparable to full-atom values): 11214 Å² total; per-residue (Å²): 136,88,85,68,65,65,89,51,43,63,61,53,50,50,56,49,61,70,47,43,64,59,49,46,67,75,41,41,78,62,25,35,60,56,31,24,54,49,27,50,51,36,53,39,41,45,36,41,71,80,38,69,84,31,70,40,36,40,46,59,50,60,66,65,56,63,84,64,72,93,76,89,67,80,85,68,85,77,64,87,82,58,80,77,55,67,66,44,56,52,24,45,52,51,39,29,54,52,48,51,59,54,48,63,50,72,88,49,74,43,46,46,43,22,51,50,48,46,48,48,45,55,55,48,29,66,81,33,70,73,38,30,61,68,47,59,82,60,44,56,56,72,48,52,52,52,38,50,52,55,56,53,71,75,54,94,70,57,71,66,73,75,42,98,53,86,75,76,74,90,56,93,66,76,52,74,54,57,60,70,38,62,91,39,93,61,61,77,127

Radius of gyration: 18.17 Å; Cα contacts (8 Å, |Δi|>4): 135; chains: 1; bounding box: 47×43×46 Å

Foldseek 3Di:
DPPPPPVCLVVVLVVCLVCPLVCCVVCQLVLLVVQLVVLVVLLCQLCPVCPCVAQLNVLLVVVVVVVPDDDDDPDDPPPPPDPHDVSNVSSLLSNQSSCLSLLVPQPRVSNVSNVVSNVLSLVLCVVRVRNNVSNVVSHPVVSVVVNVVSVVVVDPDCPQVPDPDHDDDPDPDDDPSLVVCPPPSSNDD

Organism: NCBI:txid2587417

Mean predicted aligned error: 8.92 Å